Protein AF-A0A8J3R8W2-F1 (afdb_monomer)

Sequence (249 aa):
MARYAKQFSREPYFVTFLAIIERNRGDVASLRKAVEYSRRATVDMPNVAGVVHQLAAFMAEYLERRSTPPTKNEIAEAEQCADKAIISSNGQVAHYHETKARILALRRDFDSARVSLTRAIELEPRDGRDHHRRLTQYHTTRIRIDLLEQQARWDEMQESGRRELAEFKNQQLQLMGLLAAVVALIAAGGSIASQSKPADGVALIQVMAGSVVIVFSAFSLMTARSLWRVLVSFLAGVALIVIPHLIGR

Foldseek 3Di:
DVVCCVVCVPPLCSLVVQLVVLVVVPDLVSLVSSLVSLVVSCVSPVLALVSLLSNLQSLLVNCVPDPDQDDPVSLVSSLVSLVSSCVSVVNLALVSLQSNLSSCLSVVVLVSSVVSLVSSLVNQDPPDPCRVVVVVVSVVSNVVSVVSNVVVVVVVVVVVVVVVVVVVVVVVVVVVVLVVVLVVLVVVLQVVLVVDDVLVSVLSVQLSQLVNQLSVLVVCCVVDPDNVVSVVSNVVSVCSNVVSVVVVD

Structure (mmCIF, N/CA/C/O backbone):
data_AF-A0A8J3R8W2-F1
#
_entry.id   AF-A0A8J3R8W2-F1
#
loop_
_atom_site.group_PDB
_atom_site.id
_atom_site.type_symbol
_atom_site.label_atom_id
_atom_site.label_alt_id
_atom_site.label_comp_id
_atom_site.label_asym_id
_atom_site.label_entity_id
_atom_site.label_seq_id
_atom_site.pdbx_PDB_ins_code
_atom_site.Cartn_x
_atom_site.Cartn_y
_atom_site.Cartn_z
_atom_site.occupancy
_atom_site.B_iso_or_equiv
_atom_site.auth_seq_id
_atom_site.auth_comp_id
_atom_site.auth_asym_id
_atom_site.auth_atom_id
_atom_site.pdbx_PDB_model_num
ATOM 1 N N . MET A 1 1 ? 31.505 14.782 -15.431 1.00 52.31 1 MET A N 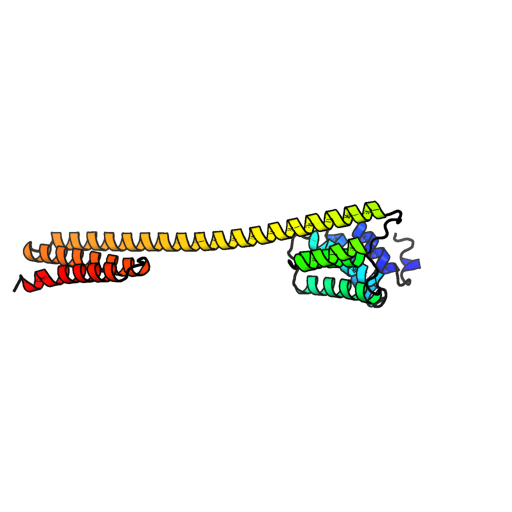1
ATOM 2 C CA . MET A 1 1 ? 30.251 14.843 -16.223 1.00 52.31 1 MET A CA 1
ATOM 3 C C . MET A 1 1 ? 30.066 16.152 -17.000 1.00 52.31 1 MET A C 1
ATOM 5 O O . MET A 1 1 ? 29.609 16.085 -18.132 1.00 52.31 1 MET A O 1
ATOM 9 N N . ALA A 1 2 ? 30.481 17.322 -16.488 1.00 57.34 2 ALA A N 1
ATOM 10 C CA . ALA A 1 2 ? 30.341 18.600 -17.213 1.00 57.34 2 ALA A CA 1
ATOM 11 C C . ALA A 1 2 ? 31.013 18.640 -18.608 1.00 57.34 2 ALA A C 1
ATOM 13 O O . ALA A 1 2 ? 30.569 19.377 -19.484 1.00 57.34 2 ALA A O 1
ATOM 14 N N . ARG A 1 3 ? 32.053 17.820 -18.831 1.00 54.34 3 ARG A N 1
ATOM 15 C CA . ARG A 1 3 ? 32.856 17.811 -20.065 1.00 54.34 3 ARG A CA 1
ATOM 16 C C . ARG A 1 3 ? 32.127 17.252 -21.299 1.00 54.34 3 ARG A C 1
ATOM 18 O O . ARG A 1 3 ? 32.392 17.728 -22.391 1.00 54.34 3 ARG A O 1
ATOM 25 N N . TYR A 1 4 ? 31.191 16.311 -21.128 1.00 63.62 4 TYR A N 1
ATOM 26 C CA . TYR A 1 4 ? 30.463 15.670 -22.242 1.00 63.62 4 TYR A CA 1
ATOM 27 C C . TYR A 1 4 ? 28.967 16.005 -22.273 1.00 63.62 4 TYR A C 1
ATOM 29 O O . TYR A 1 4 ? 28.306 15.785 -23.283 1.00 63.62 4 TYR A O 1
ATOM 37 N N . ALA A 1 5 ? 28.437 16.616 -21.208 1.00 66.50 5 ALA A N 1
ATOM 38 C CA . ALA A 1 5 ? 27.043 17.049 -21.151 1.00 66.50 5 ALA A CA 1
ATOM 39 C C . ALA A 1 5 ? 26.677 18.016 -22.290 1.00 66.50 5 ALA A C 1
ATOM 41 O O . ALA A 1 5 ? 25.582 17.934 -22.825 1.00 66.50 5 ALA A O 1
ATOM 42 N N . LYS A 1 6 ? 27.602 18.895 -22.706 1.00 72.12 6 LYS A N 1
ATOM 43 C CA . LYS A 1 6 ? 27.381 19.813 -23.838 1.00 72.12 6 LYS A CA 1
ATOM 44 C C . LYS A 1 6 ? 27.360 19.114 -25.201 1.00 72.12 6 LYS A C 1
ATOM 46 O O . LYS A 1 6 ? 26.759 19.645 -26.125 1.00 72.12 6 LYS A O 1
ATOM 51 N N . GLN A 1 7 ? 28.028 17.967 -25.326 1.00 74.50 7 GLN A N 1
ATOM 52 C CA . GLN A 1 7 ? 28.155 17.234 -26.586 1.00 74.50 7 GLN A CA 1
ATOM 53 C C . GLN A 1 7 ? 26.943 16.335 -26.840 1.00 74.50 7 GLN A C 1
ATOM 55 O O . GLN A 1 7 ? 26.466 16.264 -27.965 1.00 74.50 7 GLN A O 1
ATOM 60 N N . PHE A 1 8 ? 26.419 15.698 -25.791 1.00 78.62 8 PHE A N 1
ATOM 61 C CA . PHE A 1 8 ? 25.312 14.744 -25.898 1.00 78.62 8 PHE A CA 1
ATOM 62 C C . PHE A 1 8 ? 23.960 15.312 -25.456 1.00 78.62 8 PHE A C 1
ATOM 64 O O . PHE A 1 8 ? 22.971 14.594 -25.487 1.00 78.62 8 PHE A O 1
ATOM 71 N N . SER A 1 9 ? 23.870 16.594 -25.081 1.00 75.31 9 SER A N 1
ATOM 72 C CA . SER A 1 9 ? 22.612 17.216 -24.627 1.00 75.31 9 SER A CA 1
ATOM 73 C C . SER A 1 9 ? 21.482 17.188 -25.655 1.00 75.31 9 SER A C 1
ATOM 75 O O . SER A 1 9 ? 20.327 17.372 -25.280 1.00 75.31 9 SER A O 1
ATOM 77 N N . ARG A 1 10 ? 21.812 16.995 -26.936 1.00 79.00 10 ARG A N 1
ATOM 78 C CA . ARG A 1 10 ? 20.851 16.904 -28.041 1.00 79.00 10 ARG A CA 1
ATOM 79 C C . ARG A 1 10 ? 20.367 15.477 -28.310 1.00 79.00 10 ARG A C 1
ATOM 81 O O . ARG A 1 10 ? 19.439 15.311 -29.091 1.00 79.00 10 ARG A O 1
ATOM 88 N N . GLU A 1 11 ? 20.976 14.469 -27.687 1.00 85.81 11 GLU A N 1
ATOM 89 C CA . GLU A 1 11 ? 20.590 13.073 -27.888 1.00 85.81 11 GLU A CA 1
ATOM 90 C C . GLU A 1 11 ? 19.319 12.733 -27.089 1.00 85.81 11 GLU A C 1
ATOM 92 O O . GLU A 1 11 ? 19.278 13.011 -25.887 1.00 85.81 11 GLU A O 1
ATOM 97 N N . PRO A 1 12 ? 18.310 12.065 -27.685 1.00 80.94 12 PRO A N 1
ATOM 98 C CA . PRO A 1 12 ? 17.041 11.758 -27.010 1.00 80.94 12 PRO A CA 1
ATOM 99 C C . PRO A 1 12 ? 17.198 10.972 -25.698 1.00 80.94 12 PRO A C 1
ATOM 101 O O . PRO A 1 12 ? 16.505 11.220 -24.715 1.00 80.94 12 PRO A O 1
ATOM 104 N N . TYR A 1 13 ? 18.169 10.055 -25.641 1.00 87.81 13 TYR A N 1
ATOM 105 C CA . TYR A 1 13 ? 18.431 9.237 -24.451 1.00 87.81 13 TYR A CA 1
ATOM 106 C C . TYR A 1 13 ? 19.247 9.952 -23.370 1.00 87.81 13 TYR A C 1
ATOM 108 O O . TYR A 1 13 ? 19.406 9.417 -22.272 1.00 87.81 13 TYR A O 1
ATOM 116 N N . PHE A 1 14 ? 19.774 11.149 -23.637 1.00 90.31 14 PHE A N 1
ATOM 117 C CA . PHE A 1 14 ? 20.626 11.860 -22.686 1.00 90.31 14 PHE A CA 1
ATOM 118 C C . PHE A 1 14 ? 19.926 12.083 -21.341 1.00 90.31 14 PHE A C 1
ATOM 120 O O . PHE A 1 14 ? 20.508 11.843 -20.282 1.00 90.31 14 PHE A O 1
ATOM 127 N N . VAL A 1 15 ? 18.650 12.471 -21.377 1.00 89.88 15 VAL A N 1
ATOM 128 C CA . VAL A 1 15 ? 17.848 12.710 -20.170 1.00 89.88 15 VAL A CA 1
ATOM 129 C C . VAL A 1 15 ? 17.599 11.407 -19.399 1.00 89.88 15 VAL A C 1
ATOM 131 O O . VAL A 1 15 ? 17.684 11.388 -18.170 1.00 89.88 15 VAL A O 1
ATOM 134 N N . THR A 1 16 ? 17.391 10.296 -20.107 1.00 92.06 16 THR A N 1
ATOM 135 C CA . THR A 1 16 ? 17.275 8.949 -19.529 1.00 92.06 16 THR A CA 1
ATOM 136 C C . THR A 1 16 ? 18.541 8.559 -18.757 1.00 92.06 16 THR A C 1
ATOM 138 O O . THR A 1 16 ? 18.448 8.050 -17.639 1.00 92.06 16 THR A O 1
ATOM 141 N N . PHE A 1 17 ? 19.729 8.869 -19.290 1.00 92.25 17 PHE A N 1
ATOM 142 C CA .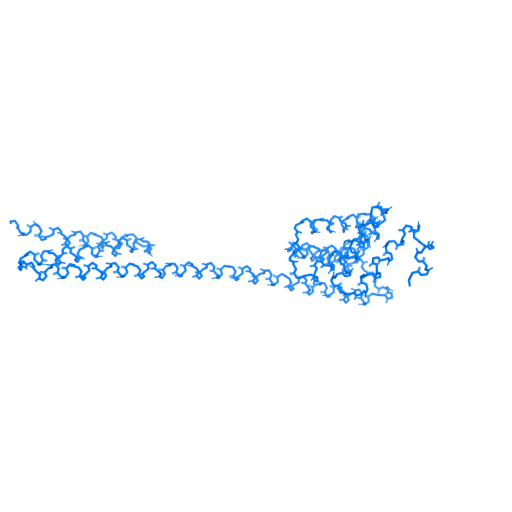 PHE A 1 17 ? 21.001 8.637 -18.595 1.00 92.25 17 PHE A CA 1
ATOM 143 C C . PHE A 1 17 ? 21.185 9.532 -17.366 1.00 92.25 17 PHE A C 1
ATOM 145 O O . PHE A 1 17 ? 21.657 9.049 -16.336 1.00 92.25 17 PHE A O 1
ATOM 152 N N . LEU A 1 18 ? 20.789 10.809 -17.434 1.00 92.62 18 LEU A N 1
ATOM 153 C CA . LEU A 1 18 ? 20.805 11.695 -16.262 1.00 92.62 18 LEU A CA 1
ATOM 154 C C . LEU A 1 18 ? 19.950 11.131 -15.127 1.00 92.62 18 LEU A C 1
ATOM 156 O O . LEU A 1 18 ? 20.382 11.122 -13.976 1.00 92.62 18 LEU A O 1
ATOM 160 N N . ALA A 1 19 ? 18.775 10.596 -15.456 1.00 94.88 19 ALA A N 1
ATOM 161 C CA . ALA A 1 19 ? 17.911 9.964 -14.473 1.00 94.88 19 ALA A CA 1
ATOM 162 C C . ALA A 1 19 ? 18.583 8.756 -13.795 1.00 94.88 19 ALA A C 1
ATOM 164 O O . ALA A 1 19 ? 18.510 8.620 -12.575 1.00 94.88 19 ALA A O 1
ATOM 165 N N . ILE A 1 20 ? 19.281 7.905 -14.556 1.00 95.19 20 ILE A N 1
ATOM 166 C CA . ILE A 1 20 ? 20.021 6.753 -14.010 1.00 95.19 20 ILE A CA 1
ATOM 167 C C . ILE A 1 20 ? 21.154 7.215 -13.083 1.00 95.19 20 ILE A C 1
ATOM 169 O O . ILE A 1 20 ? 21.352 6.634 -12.017 1.00 95.19 20 ILE A O 1
ATOM 173 N N . ILE A 1 21 ? 21.886 8.267 -13.463 1.00 93.94 21 ILE A N 1
ATOM 174 C CA . ILE A 1 21 ? 22.965 8.829 -12.639 1.00 93.94 21 ILE A CA 1
ATOM 175 C C . ILE A 1 21 ? 22.417 9.314 -11.296 1.00 93.94 21 ILE A C 1
ATOM 177 O O . ILE A 1 21 ? 22.982 8.975 -10.259 1.00 93.94 21 ILE A O 1
ATOM 181 N N . GLU A 1 22 ? 21.324 10.080 -11.303 1.00 95.56 22 GLU A N 1
ATOM 182 C CA . GLU A 1 22 ? 20.708 10.560 -10.063 1.00 95.56 22 GLU A CA 1
ATOM 183 C C . GLU A 1 22 ? 20.158 9.402 -9.224 1.00 95.56 22 GLU A C 1
ATOM 185 O O . GLU A 1 22 ? 20.406 9.353 -8.021 1.00 95.56 22 GLU A O 1
ATOM 190 N N . ARG A 1 23 ? 19.514 8.404 -9.842 1.00 96.12 23 ARG A N 1
ATOM 191 C CA . ARG A 1 23 ? 19.065 7.199 -9.131 1.00 96.12 23 ARG A CA 1
ATOM 192 C C . ARG A 1 23 ? 20.213 6.490 -8.412 1.00 96.12 23 ARG A C 1
ATOM 194 O O . ARG A 1 23 ? 20.056 6.097 -7.258 1.00 96.12 23 ARG A O 1
ATOM 201 N N . ASN A 1 24 ? 21.363 6.342 -9.068 1.00 95.12 24 ASN A N 1
ATOM 202 C CA . ASN A 1 24 ? 22.513 5.624 -8.514 1.00 95.12 24 ASN A CA 1
ATOM 203 C C . ASN A 1 24 ? 23.159 6.328 -7.309 1.00 95.12 24 ASN A C 1
ATOM 205 O O . ASN A 1 24 ? 23.933 5.694 -6.596 1.00 95.12 24 ASN A O 1
ATOM 209 N N . ARG A 1 25 ? 22.838 7.603 -7.044 1.00 94.12 25 ARG A N 1
ATOM 210 C CA . ARG A 1 25 ? 23.255 8.282 -5.803 1.00 94.12 25 ARG A CA 1
ATOM 211 C C . ARG A 1 25 ? 22.525 7.744 -4.570 1.00 94.12 25 ARG A C 1
ATOM 213 O O . ARG A 1 25 ? 23.064 7.805 -3.472 1.00 94.12 25 ARG A O 1
ATOM 220 N N . GLY A 1 26 ? 21.324 7.193 -4.752 1.00 86.62 26 GLY A N 1
ATOM 221 C CA . GLY A 1 26 ? 20.606 6.401 -3.750 1.00 86.62 26 GLY A CA 1
ATOM 222 C C . GLY A 1 26 ? 19.811 7.177 -2.695 1.00 86.62 26 GLY A C 1
ATOM 223 O O . GLY A 1 26 ? 18.918 6.585 -2.083 1.00 86.62 26 GLY A O 1
ATOM 224 N N . ASP A 1 27 ? 20.069 8.472 -2.495 1.00 94.12 27 ASP A N 1
ATOM 225 C CA . ASP A 1 27 ? 19.299 9.308 -1.570 1.00 94.12 27 ASP A CA 1
ATOM 226 C C . ASP A 1 27 ? 17.929 9.727 -2.146 1.00 94.12 27 ASP A C 1
ATOM 228 O O . ASP A 1 27 ? 17.715 9.777 -3.360 1.00 94.12 27 ASP A O 1
ATOM 232 N N . VAL A 1 28 ? 16.976 10.045 -1.264 1.00 94.62 28 VAL A N 1
ATOM 233 C CA . VAL A 1 28 ? 15.584 10.355 -1.645 1.00 94.62 28 VAL A CA 1
ATOM 234 C C . VAL A 1 28 ? 15.480 11.617 -2.513 1.00 94.62 28 VAL A C 1
ATOM 236 O O . VAL A 1 28 ? 14.622 11.681 -3.397 1.00 94.62 28 VAL A O 1
ATOM 239 N N . ALA A 1 29 ? 16.346 12.615 -2.305 1.00 95.25 29 ALA A N 1
ATOM 240 C CA . ALA A 1 29 ? 16.328 13.841 -3.101 1.00 95.25 29 ALA A CA 1
ATOM 241 C C . ALA A 1 29 ? 16.830 13.582 -4.529 1.00 95.25 29 ALA A C 1
ATOM 243 O O . ALA A 1 29 ? 16.243 14.085 -5.490 1.00 95.25 29 ALA A O 1
ATOM 244 N N . SER A 1 30 ? 17.859 12.750 -4.686 1.00 96.31 30 SER A N 1
ATOM 245 C CA . SER A 1 30 ? 18.338 12.313 -5.999 1.00 96.31 30 SER A CA 1
ATOM 246 C C . SER A 1 30 ? 17.334 11.393 -6.701 1.00 96.31 30 SER A C 1
ATOM 248 O O . SER A 1 30 ? 17.118 11.536 -7.902 1.00 96.31 30 SER A O 1
ATOM 250 N N . LEU A 1 31 ? 16.617 10.526 -5.975 1.00 96.38 31 LEU A N 1
ATOM 251 C CA . LEU A 1 31 ? 15.515 9.741 -6.551 1.00 96.38 31 LEU A CA 1
ATOM 252 C C . LEU A 1 31 ? 14.377 10.624 -7.075 1.00 96.38 31 LEU A C 1
ATOM 254 O O . LEU A 1 31 ? 13.851 10.360 -8.155 1.00 96.38 31 LEU A O 1
ATOM 258 N N . ARG A 1 32 ? 14.034 11.713 -6.374 1.00 97.00 32 ARG A N 1
ATOM 259 C CA . ARG A 1 32 ? 13.064 12.697 -6.881 1.00 97.00 32 ARG A CA 1
ATOM 260 C C . ARG A 1 32 ? 13.524 13.299 -8.210 1.00 97.00 32 ARG A C 1
ATOM 262 O O . ARG A 1 32 ? 12.753 13.323 -9.165 1.00 97.00 32 ARG A O 1
ATOM 269 N N . LYS A 1 33 ? 14.791 13.714 -8.304 1.00 97.31 33 LYS A N 1
ATOM 270 C CA . LYS A 1 33 ? 15.369 14.216 -9.563 1.00 97.31 33 LYS A CA 1
ATOM 271 C C . LYS A 1 33 ? 15.374 13.152 -10.659 1.00 97.31 33 LYS A C 1
ATOM 273 O O . LYS A 1 33 ? 15.113 13.463 -11.817 1.00 97.31 33 LYS A O 1
ATOM 278 N N . ALA A 1 34 ? 15.634 11.892 -10.312 1.00 97.62 34 ALA A N 1
ATOM 279 C CA . ALA A 1 34 ? 15.572 10.780 -11.256 1.00 97.62 34 ALA A CA 1
ATOM 280 C C . ALA A 1 34 ? 14.159 10.600 -11.838 1.00 97.62 34 ALA A C 1
ATOM 282 O O . ALA A 1 34 ? 14.019 10.368 -13.042 1.00 97.62 34 ALA A O 1
ATOM 283 N N . VAL A 1 35 ? 13.117 10.759 -11.014 1.00 97.69 35 VAL A N 1
ATOM 284 C CA . VAL A 1 35 ? 11.717 10.780 -11.467 1.00 97.69 35 VAL A CA 1
ATOM 285 C C . VAL A 1 35 ? 11.462 11.975 -12.385 1.00 97.69 35 VAL A C 1
ATOM 287 O O . VAL A 1 35 ? 10.911 11.794 -13.465 1.00 97.69 35 VAL A O 1
ATOM 290 N N . GLU A 1 36 ? 11.913 13.177 -12.021 1.00 97.06 36 GLU A N 1
ATOM 291 C CA . GLU A 1 36 ? 11.746 14.383 -12.849 1.00 97.06 36 GLU A CA 1
ATOM 292 C C . GLU A 1 36 ? 12.414 14.248 -14.226 1.00 97.06 36 GLU A C 1
ATOM 294 O O . GLU A 1 36 ? 11.798 14.549 -15.252 1.00 97.06 36 GLU A O 1
ATOM 299 N N . TYR A 1 37 ? 13.653 13.748 -14.275 1.00 96.69 37 TYR A N 1
ATOM 300 C CA . TYR A 1 37 ? 14.339 13.475 -15.536 1.00 96.69 37 TYR A CA 1
ATOM 301 C C . TYR A 1 37 ? 13.637 12.379 -16.339 1.00 96.69 37 TYR A C 1
ATOM 303 O O . TYR A 1 37 ? 13.419 12.556 -17.535 1.00 96.69 37 TYR A O 1
ATOM 311 N N . SER A 1 38 ? 13.212 11.285 -15.702 1.00 97.12 38 SER A N 1
ATOM 312 C CA . SER A 1 38 ? 12.487 10.219 -16.408 1.00 97.12 38 SER A CA 1
ATOM 313 C C . SER A 1 38 ? 11.151 10.716 -16.958 1.00 97.12 38 SER A C 1
ATOM 315 O O . SER A 1 38 ? 10.804 10.391 -18.088 1.00 97.12 38 SER A O 1
ATOM 317 N N . ARG A 1 39 ? 10.440 11.587 -16.230 1.00 97.12 39 ARG A N 1
ATOM 318 C CA . ARG A 1 39 ? 9.193 12.203 -16.699 1.00 97.12 39 ARG A CA 1
ATOM 319 C C . ARG A 1 39 ? 9.432 13.034 -17.953 1.00 97.12 39 ARG A C 1
ATOM 321 O O . ARG A 1 39 ? 8.713 12.876 -18.934 1.00 97.12 39 ARG A O 1
ATOM 328 N N . ARG A 1 40 ? 10.488 13.848 -17.972 1.00 95.50 40 ARG A N 1
ATOM 329 C CA . ARG A 1 40 ? 10.887 14.590 -19.178 1.00 95.50 40 ARG A CA 1
ATOM 330 C C . ARG A 1 40 ? 11.217 13.655 -20.343 1.00 95.50 40 ARG A C 1
ATOM 332 O O . ARG A 1 40 ? 10.712 13.866 -21.437 1.00 95.50 40 ARG A O 1
ATOM 339 N N . ALA 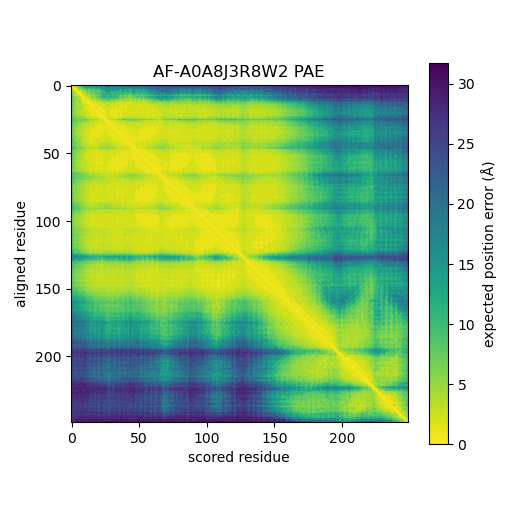A 1 41 ? 11.965 12.582 -20.093 1.00 94.94 41 ALA A N 1
ATOM 340 C CA . ALA A 1 41 ? 12.287 11.600 -21.127 1.00 94.94 41 ALA A CA 1
ATOM 341 C C . ALA A 1 41 ? 11.030 10.939 -21.729 1.00 94.94 41 ALA A C 1
ATOM 343 O O . ALA A 1 41 ? 10.995 10.674 -22.927 1.00 94.94 41 ALA A O 1
ATOM 344 N N . THR A 1 42 ? 9.967 10.723 -20.943 1.00 95.69 42 THR A N 1
ATOM 345 C CA . THR A 1 42 ? 8.694 10.200 -21.479 1.00 95.69 42 THR A CA 1
ATOM 346 C C . THR A 1 42 ? 7.922 11.194 -22.344 1.00 95.69 42 THR A C 1
ATOM 348 O O . THR A 1 42 ? 7.133 10.758 -23.179 1.00 95.69 42 THR A O 1
ATOM 351 N N . VAL A 1 43 ? 8.146 12.502 -22.181 1.00 93.38 43 VAL A N 1
ATOM 352 C CA . VAL A 1 43 ? 7.576 13.525 -23.075 1.00 93.38 43 VAL A CA 1
ATOM 353 C C . VAL A 1 43 ? 8.270 13.474 -24.434 1.00 93.38 43 VAL A C 1
ATOM 355 O O . VAL A 1 43 ? 7.597 13.501 -25.461 1.00 93.38 43 VAL A O 1
ATOM 358 N N . ASP A 1 44 ? 9.596 13.328 -24.435 1.00 91.69 44 ASP A N 1
ATOM 359 C CA . ASP A 1 44 ? 10.397 13.271 -25.662 1.00 91.69 44 ASP A CA 1
ATOM 360 C C . ASP A 1 44 ? 10.256 11.915 -26.383 1.00 91.69 44 ASP A C 1
ATOM 362 O O . ASP A 1 44 ? 10.324 11.837 -27.610 1.00 91.69 44 ASP A O 1
ATOM 366 N N . MET A 1 45 ? 10.046 10.828 -25.630 1.00 93.44 45 MET A N 1
ATOM 367 C CA . MET A 1 45 ? 10.005 9.454 -26.144 1.00 93.44 45 MET A CA 1
ATOM 368 C C . MET A 1 45 ? 8.794 8.656 -25.615 1.00 93.44 45 MET A C 1
ATOM 370 O O . MET A 1 45 ? 8.962 7.598 -24.997 1.00 93.44 45 MET A O 1
ATOM 374 N N . PRO A 1 46 ? 7.548 9.094 -25.880 1.00 92.88 46 PRO A N 1
ATOM 375 C CA . PRO A 1 46 ? 6.351 8.528 -25.250 1.00 92.88 46 PRO A CA 1
ATOM 376 C C . PRO A 1 46 ? 6.036 7.090 -25.671 1.00 92.88 46 PRO A C 1
ATOM 378 O O . PRO A 1 46 ? 5.282 6.409 -24.975 1.00 92.88 46 PRO A O 1
ATOM 381 N N . ASN A 1 47 ? 6.576 6.633 -26.802 1.00 92.56 47 ASN A N 1
ATOM 382 C CA . ASN A 1 47 ? 6.275 5.325 -27.391 1.00 92.56 47 ASN A CA 1
ATOM 383 C C . ASN A 1 47 ? 7.375 4.284 -27.141 1.00 92.56 47 ASN A C 1
ATOM 385 O O . ASN A 1 47 ? 7.240 3.134 -27.552 1.00 92.56 47 ASN A O 1
ATOM 389 N N . VAL A 1 48 ? 8.459 4.657 -26.454 1.00 95.62 48 VAL A N 1
ATOM 390 C CA . VAL A 1 48 ? 9.541 3.726 -26.127 1.00 95.62 48 VAL A CA 1
ATOM 391 C C . VAL A 1 48 ? 9.230 3.057 -24.794 1.00 95.62 48 VAL A C 1
ATOM 393 O O . VAL A 1 48 ? 9.365 3.672 -23.736 1.00 95.62 48 VAL A O 1
ATOM 396 N N . ALA A 1 49 ? 8.834 1.781 -24.842 1.00 96.38 49 ALA A N 1
ATOM 397 C CA . ALA A 1 49 ? 8.397 1.019 -23.667 1.00 96.38 49 ALA A CA 1
ATOM 398 C C . ALA A 1 49 ? 9.403 1.084 -22.503 1.00 96.38 49 ALA A C 1
ATOM 400 O O . ALA A 1 49 ? 9.004 1.302 -21.364 1.00 96.38 49 ALA A O 1
ATOM 401 N N . GLY A 1 50 ? 10.706 0.989 -22.795 1.00 96.25 50 GLY A N 1
ATOM 402 C CA . GLY A 1 50 ? 11.762 1.082 -21.783 1.00 96.25 50 GLY A CA 1
ATOM 403 C C . GLY A 1 50 ? 11.857 2.445 -21.094 1.00 96.25 50 GLY A C 1
ATOM 404 O O . GLY A 1 50 ? 12.095 2.496 -19.892 1.00 96.25 50 GLY A O 1
ATOM 405 N N . VAL A 1 51 ? 11.622 3.545 -21.817 1.00 96.94 51 VAL A N 1
ATOM 406 C CA . VAL A 1 51 ? 11.664 4.902 -21.241 1.00 96.94 51 VAL A CA 1
ATOM 407 C C . VAL A 1 51 ? 10.444 5.141 -20.351 1.00 96.94 51 VAL A C 1
ATOM 409 O O . VAL A 1 51 ? 10.573 5.662 -19.245 1.00 96.94 51 VAL A O 1
ATOM 412 N N . VAL A 1 52 ? 9.266 4.696 -20.794 1.00 97.62 52 VAL A N 1
ATOM 413 C CA . VAL A 1 52 ? 8.031 4.781 -19.999 1.00 97.62 52 VAL A CA 1
ATOM 414 C C . VAL A 1 52 ? 8.108 3.888 -18.756 1.00 97.62 52 VAL A C 1
ATOM 416 O O . VAL A 1 52 ? 7.754 4.321 -17.659 1.00 97.62 52 VAL A O 1
ATOM 419 N N . HIS A 1 53 ? 8.632 2.668 -18.895 1.00 98.31 53 HIS A N 1
ATOM 420 C CA . HIS A 1 53 ? 8.874 1.774 -17.762 1.00 98.31 53 HIS A CA 1
ATOM 421 C C . HIS A 1 53 ? 9.851 2.378 -16.755 1.00 98.31 53 HIS A C 1
ATOM 423 O O . HIS A 1 53 ? 9.605 2.290 -15.554 1.00 98.31 53 HIS A O 1
ATOM 429 N N . GLN A 1 54 ? 10.927 3.021 -17.221 1.00 98.06 54 GLN A N 1
ATOM 430 C CA . GLN A 1 54 ? 11.903 3.647 -16.333 1.00 98.06 54 GLN A CA 1
ATOM 431 C C . GLN A 1 54 ? 11.243 4.662 -15.395 1.00 98.06 54 GLN A C 1
ATOM 433 O O . GLN A 1 54 ? 11.545 4.668 -14.200 1.00 98.06 54 GLN A O 1
ATOM 438 N N . LEU A 1 55 ? 10.319 5.482 -15.909 1.00 98.44 55 LEU A N 1
ATOM 439 C CA . LEU A 1 55 ? 9.549 6.399 -15.073 1.00 98.44 55 LEU A CA 1
ATOM 440 C C . LEU A 1 55 ? 8.759 5.639 -14.000 1.00 98.44 55 LEU A C 1
ATOM 442 O O . LEU A 1 55 ? 8.910 5.946 -12.819 1.00 98.44 55 LEU A O 1
ATOM 446 N N . ALA A 1 56 ? 7.996 4.610 -14.381 1.00 98.56 56 ALA A N 1
ATOM 447 C CA . ALA A 1 56 ? 7.230 3.795 -13.435 1.00 98.56 56 ALA A CA 1
ATOM 448 C C . ALA A 1 56 ? 8.121 3.162 -12.350 1.00 98.56 56 ALA A C 1
ATOM 450 O O . ALA A 1 56 ? 7.808 3.216 -11.160 1.00 98.56 56 ALA A O 1
ATOM 451 N N . ALA A 1 57 ? 9.268 2.605 -12.747 1.00 98.31 57 ALA A N 1
ATOM 452 C CA . ALA A 1 57 ? 10.209 1.955 -11.843 1.00 98.31 57 ALA A CA 1
ATOM 453 C C . ALA A 1 57 ? 10.842 2.942 -10.853 1.00 98.31 57 ALA A C 1
ATOM 455 O O . ALA A 1 57 ? 10.994 2.623 -9.670 1.00 98.31 57 ALA A O 1
ATOM 456 N N . PHE A 1 58 ? 11.199 4.143 -11.317 1.00 98.31 58 PHE A N 1
ATOM 457 C CA . PHE A 1 58 ? 11.808 5.167 -10.467 1.00 98.31 58 PHE A CA 1
ATOM 458 C C . PHE A 1 58 ? 10.771 5.810 -9.551 1.00 98.31 58 PHE A C 1
ATOM 460 O O . PHE A 1 58 ? 11.085 6.095 -8.397 1.00 98.31 58 PHE A O 1
ATOM 467 N N . MET A 1 59 ? 9.530 5.974 -10.018 1.00 98.44 59 MET A N 1
ATOM 468 C CA . MET A 1 59 ? 8.416 6.384 -9.169 1.00 98.44 59 MET A CA 1
ATOM 469 C C . MET A 1 59 ? 8.170 5.362 -8.063 1.00 98.44 59 MET A C 1
ATOM 471 O O . MET A 1 59 ? 8.147 5.751 -6.902 1.00 98.44 59 MET A O 1
ATOM 475 N N . ALA A 1 60 ? 8.076 4.069 -8.385 1.00 98.00 60 ALA A N 1
ATOM 476 C CA . ALA A 1 60 ? 7.918 3.023 -7.375 1.00 98.00 60 ALA A CA 1
ATOM 477 C C . ALA A 1 60 ? 9.045 3.074 -6.327 1.00 98.00 60 ALA A C 1
ATOM 479 O O . ALA A 1 60 ? 8.772 3.101 -5.132 1.00 98.00 60 ALA A O 1
ATOM 480 N N . GLU A 1 61 ? 10.309 3.173 -6.755 1.00 97.31 61 GLU A N 1
ATOM 481 C CA . GLU A 1 61 ? 11.454 3.271 -5.836 1.00 97.31 61 GLU A CA 1
ATOM 482 C C . GLU A 1 61 ? 11.424 4.547 -4.973 1.00 97.31 61 GLU A C 1
ATOM 484 O O . GLU A 1 61 ? 11.698 4.489 -3.774 1.00 97.31 61 GLU A O 1
ATOM 489 N N . TYR A 1 62 ? 11.064 5.694 -5.551 1.00 97.75 62 TYR A N 1
ATOM 490 C CA . TYR A 1 62 ? 10.930 6.954 -4.817 1.00 97.75 62 TYR A CA 1
ATOM 491 C C . TYR A 1 62 ? 9.794 6.904 -3.784 1.00 97.75 62 TYR A C 1
ATOM 493 O O . TYR A 1 62 ? 9.982 7.320 -2.638 1.00 97.75 62 TYR A O 1
ATOM 501 N N . LEU A 1 63 ? 8.627 6.382 -4.172 1.00 97.38 63 LEU A N 1
ATOM 502 C CA . LEU A 1 63 ? 7.451 6.268 -3.309 1.00 97.38 63 LEU A CA 1
ATOM 503 C C . LEU A 1 63 ? 7.672 5.279 -2.159 1.00 97.38 63 LEU A C 1
ATOM 505 O O . LEU A 1 63 ? 7.199 5.527 -1.057 1.00 97.38 63 LEU A O 1
ATOM 509 N N . GLU A 1 64 ? 8.428 4.204 -2.386 1.00 95.38 64 GLU A N 1
ATOM 510 C CA . GLU A 1 64 ? 8.785 3.229 -1.347 1.00 95.38 64 GLU A CA 1
ATOM 511 C C . GLU A 1 64 ? 9.777 3.777 -0.309 1.00 95.38 64 GLU A C 1
ATOM 513 O O . GLU A 1 64 ? 9.781 3.315 0.830 1.00 95.38 64 GLU A O 1
ATOM 518 N N . ARG A 1 65 ? 10.666 4.704 -0.695 1.00 94.88 65 ARG A N 1
ATOM 519 C CA . ARG A 1 65 ? 11.758 5.180 0.179 1.00 94.88 65 ARG A CA 1
ATOM 520 C C . ARG A 1 65 ? 11.475 6.486 0.900 1.00 94.88 65 ARG A C 1
ATOM 522 O O . ARG A 1 65 ? 12.173 6.816 1.857 1.00 94.88 65 ARG A O 1
ATOM 529 N N . ARG A 1 66 ? 10.518 7.274 0.421 1.00 94.75 66 ARG A N 1
ATOM 530 C CA . ARG A 1 66 ? 10.161 8.534 1.072 1.00 94.75 66 ARG A CA 1
ATOM 531 C C . ARG A 1 66 ? 9.358 8.270 2.347 1.00 94.75 66 ARG A C 1
ATOM 533 O O . ARG A 1 66 ? 8.643 7.284 2.453 1.00 94.75 66 ARG A O 1
ATOM 540 N N . SER A 1 67 ? 9.420 9.198 3.295 1.00 92.38 67 SER A N 1
ATOM 541 C CA . SER A 1 67 ? 8.692 9.080 4.567 1.00 92.38 67 SER A CA 1
ATOM 542 C C . SER A 1 67 ? 7.195 9.382 4.452 1.00 92.38 67 SER A C 1
ATOM 544 O O . SER A 1 67 ? 6.430 9.047 5.350 1.00 92.38 67 SER A O 1
ATOM 546 N N . THR A 1 68 ? 6.768 10.057 3.383 1.00 94.06 68 THR A N 1
ATOM 547 C CA . THR A 1 68 ? 5.373 10.460 3.192 1.00 94.06 68 THR A CA 1
ATOM 548 C C . THR A 1 68 ? 4.588 9.404 2.410 1.00 94.06 68 THR A C 1
ATOM 550 O O . THR A 1 68 ? 5.058 8.953 1.361 1.00 94.06 68 THR A O 1
ATOM 553 N N . PRO A 1 69 ? 3.362 9.050 2.837 1.00 92.06 69 PRO A N 1
ATOM 554 C CA . PRO A 1 69 ? 2.525 8.124 2.084 1.00 92.06 69 PRO A CA 1
ATOM 555 C C . PRO A 1 69 ? 2.306 8.572 0.625 1.00 92.06 69 PRO A C 1
ATOM 557 O O . PRO A 1 69 ? 2.242 9.778 0.350 1.00 92.06 69 PRO A O 1
ATOM 560 N N . PRO A 1 70 ? 2.224 7.637 -0.337 1.00 94.88 70 PRO A N 1
ATOM 561 C CA . PRO A 1 70 ? 1.907 7.940 -1.730 1.00 94.88 70 PRO A CA 1
ATOM 562 C C . PRO A 1 70 ? 0.497 8.530 -1.871 1.00 94.88 70 PRO A C 1
ATOM 564 O O . PRO A 1 70 ? -0.457 8.041 -1.268 1.00 94.88 70 PRO A O 1
ATOM 567 N N . THR A 1 71 ? 0.347 9.588 -2.673 1.00 97.00 71 THR A N 1
ATOM 568 C CA . THR A 1 71 ? -0.986 10.109 -3.015 1.00 97.00 71 THR A CA 1
ATOM 569 C C . THR A 1 71 ? -1.634 9.244 -4.097 1.00 97.00 71 THR A C 1
ATOM 571 O O . THR A 1 71 ? -0.940 8.628 -4.907 1.00 97.00 71 THR A O 1
ATOM 574 N N . LYS A 1 72 ? -2.973 9.232 -4.170 1.00 96.19 72 LYS A N 1
ATOM 575 C CA . LYS A 1 72 ? -3.705 8.475 -5.206 1.00 96.19 72 LYS A CA 1
ATOM 576 C C . LYS A 1 72 ? -3.262 8.841 -6.628 1.00 96.19 72 LYS A C 1
ATOM 578 O O . LYS A 1 72 ? -3.135 7.956 -7.465 1.00 96.19 72 LYS A O 1
ATOM 583 N N . ASN A 1 73 ? -2.977 10.120 -6.877 1.00 97.44 73 ASN A N 1
ATOM 584 C CA . ASN A 1 73 ? -2.541 10.603 -8.189 1.00 97.44 73 ASN A CA 1
ATOM 585 C C . ASN A 1 73 ? -1.144 10.089 -8.561 1.00 97.44 73 ASN A C 1
ATOM 587 O O . ASN A 1 73 ? -0.930 9.698 -9.701 1.00 97.44 73 ASN A O 1
ATOM 591 N N . GLU A 1 74 ? -0.207 10.047 -7.608 1.00 97.50 74 GLU A N 1
ATOM 592 C CA . GLU A 1 74 ? 1.144 9.523 -7.857 1.00 97.50 74 GLU A CA 1
ATOM 593 C C . GLU A 1 74 ? 1.131 8.019 -8.142 1.00 97.50 74 GLU A C 1
ATOM 595 O O . GLU A 1 74 ? 1.863 7.552 -9.014 1.00 97.50 74 GLU A O 1
ATOM 600 N N . ILE A 1 75 ? 0.285 7.264 -7.432 1.00 97.94 75 ILE A N 1
ATOM 601 C CA . ILE A 1 75 ? 0.096 5.832 -7.695 1.00 97.94 75 ILE A CA 1
ATOM 602 C C . ILE A 1 75 ? -0.508 5.633 -9.087 1.00 97.94 75 ILE A C 1
ATOM 604 O O . ILE A 1 75 ? 0.005 4.823 -9.852 1.00 97.94 75 ILE A O 1
ATOM 608 N N . ALA A 1 76 ? -1.553 6.393 -9.430 1.00 98.19 76 ALA A N 1
ATOM 609 C CA . ALA A 1 76 ? -2.217 6.295 -10.727 1.00 98.19 76 ALA A CA 1
ATOM 610 C C . ALA A 1 76 ? -1.277 6.639 -11.897 1.00 98.19 76 ALA A C 1
ATOM 612 O O . ALA A 1 76 ? -1.275 5.936 -12.903 1.00 98.19 76 ALA A O 1
ATOM 613 N N . GLU A 1 77 ? -0.440 7.675 -11.761 1.00 97.81 77 GLU A N 1
ATOM 614 C CA . GLU A 1 77 ? 0.576 8.024 -12.765 1.00 97.81 77 GLU A CA 1
ATOM 615 C C . GLU A 1 77 ? 1.597 6.885 -12.943 1.00 97.81 77 GLU A C 1
ATOM 617 O O . GLU A 1 77 ? 1.887 6.484 -14.074 1.00 97.81 77 GLU A O 1
ATOM 622 N N . ALA A 1 78 ? 2.115 6.324 -11.843 1.00 98.25 78 ALA A N 1
ATOM 623 C CA . ALA A 1 78 ? 3.066 5.214 -11.906 1.00 98.25 78 ALA A CA 1
ATOM 624 C C . ALA A 1 78 ? 2.443 3.966 -12.555 1.00 98.25 78 ALA A C 1
ATOM 626 O O . ALA A 1 78 ? 3.073 3.328 -13.403 1.00 98.25 78 ALA A O 1
ATOM 627 N N . GLU A 1 79 ? 1.204 3.637 -12.183 1.00 98.31 79 GLU A N 1
ATOM 628 C CA . GLU A 1 79 ? 0.448 2.503 -12.720 1.00 98.31 79 GLU A CA 1
ATOM 629 C C . GLU A 1 79 ? 0.202 2.664 -14.220 1.00 98.31 79 GLU A C 1
ATOM 631 O O . GLU A 1 79 ? 0.518 1.758 -14.990 1.00 98.31 79 GLU A O 1
ATOM 636 N N . GLN A 1 80 ? -0.239 3.847 -14.658 1.00 98.12 80 GLN A N 1
ATOM 637 C CA . GLN A 1 80 ? -0.436 4.152 -16.074 1.00 98.12 80 GLN A CA 1
ATOM 638 C C . GLN A 1 80 ? 0.857 3.970 -16.881 1.00 98.12 80 GLN A C 1
ATOM 640 O O . GLN A 1 80 ? 0.830 3.441 -17.996 1.00 98.12 80 GLN A O 1
ATOM 645 N N . CYS A 1 81 ? 1.999 4.386 -16.331 1.00 98.12 81 CYS A N 1
ATOM 646 C CA . CYS A 1 81 ? 3.292 4.201 -16.983 1.00 98.12 81 CYS A CA 1
ATOM 647 C C . CYS A 1 81 ? 3.679 2.716 -17.066 1.00 98.12 81 CYS A C 1
ATOM 649 O O . CYS A 1 81 ? 4.116 2.254 -18.123 1.00 98.12 81 CYS A O 1
ATOM 651 N N . ALA A 1 82 ? 3.489 1.950 -15.988 1.00 98.31 82 ALA A N 1
ATOM 652 C CA . ALA A 1 82 ? 3.755 0.513 -15.986 1.00 98.31 82 ALA A CA 1
ATOM 653 C C . ALA A 1 82 ? 2.873 -0.223 -17.007 1.00 98.31 82 ALA A C 1
ATOM 655 O O . ALA A 1 82 ? 3.384 -0.997 -17.816 1.00 98.31 82 ALA A O 1
ATOM 656 N N . ASP A 1 83 ? 1.575 0.076 -17.031 1.00 98.38 83 ASP A N 1
ATOM 657 C CA . ASP A 1 83 ? 0.622 -0.516 -17.969 1.00 98.38 83 ASP A CA 1
ATOM 658 C C . ASP A 1 83 ? 0.958 -0.172 -19.414 1.00 98.38 83 ASP A C 1
ATOM 660 O O . ASP A 1 83 ? 1.010 -1.059 -20.267 1.00 98.38 83 ASP A O 1
ATOM 664 N N . LYS A 1 84 ? 1.273 1.096 -19.694 1.00 97.88 84 LYS A N 1
ATOM 665 C CA . LYS A 1 84 ? 1.693 1.520 -21.030 1.00 97.88 84 LYS A CA 1
ATOM 666 C C . LYS A 1 84 ? 2.950 0.776 -21.482 1.00 97.88 84 LYS A C 1
ATOM 668 O O . LYS A 1 84 ? 3.010 0.331 -22.624 1.00 97.88 84 LYS A O 1
ATOM 673 N N . ALA A 1 85 ? 3.939 0.594 -20.607 1.00 98.00 85 ALA A N 1
ATOM 674 C CA . ALA A 1 85 ? 5.141 -0.162 -20.948 1.00 98.00 85 ALA A CA 1
ATOM 675 C C . ALA A 1 85 ? 4.860 -1.653 -21.205 1.00 98.00 85 ALA A C 1
ATOM 677 O O . ALA A 1 85 ? 5.418 -2.238 -22.139 1.00 98.00 85 ALA A O 1
ATOM 678 N N . ILE A 1 86 ? 3.976 -2.269 -20.414 1.00 98.25 86 ILE A N 1
ATOM 679 C CA . ILE A 1 86 ? 3.534 -3.656 -20.610 1.00 98.25 86 ILE A CA 1
ATOM 680 C C . ILE A 1 86 ? 2.819 -3.794 -21.957 1.00 98.25 86 ILE A C 1
ATOM 682 O O . ILE A 1 86 ? 3.178 -4.669 -22.743 1.00 98.25 86 ILE A O 1
ATOM 686 N N . ILE A 1 87 ? 1.870 -2.908 -22.266 1.00 97.75 87 ILE A N 1
ATOM 687 C CA . ILE A 1 87 ? 1.122 -2.921 -23.531 1.00 97.75 87 ILE A CA 1
ATOM 688 C C . ILE A 1 87 ? 2.071 -2.739 -24.721 1.00 97.75 87 ILE A C 1
ATOM 690 O O . ILE A 1 87 ? 2.072 -3.562 -25.632 1.00 97.75 87 ILE A O 1
ATOM 694 N N . SER A 1 88 ? 2.945 -1.728 -24.685 1.00 96.25 88 SER A N 1
ATOM 695 C CA . SER A 1 88 ? 3.893 -1.442 -25.773 1.00 96.25 88 SER A CA 1
ATOM 696 C C . SER A 1 88 ? 4.938 -2.539 -25.999 1.00 96.25 88 SER A C 1
ATOM 698 O O . SER A 1 88 ? 5.596 -2.553 -27.035 1.00 96.25 88 SER A O 1
ATOM 700 N N . SER A 1 89 ? 5.118 -3.449 -25.040 1.00 95.44 89 SER A N 1
ATOM 701 C CA . SER A 1 89 ? 6.019 -4.603 -25.151 1.00 95.44 89 SER A CA 1
ATOM 702 C C . SER A 1 89 ? 5.281 -5.930 -25.364 1.00 95.44 89 SER A C 1
ATOM 704 O O . SER A 1 89 ? 5.872 -6.998 -25.187 1.00 95.44 89 SER A O 1
ATOM 706 N N . ASN A 1 90 ? 3.989 -5.885 -25.718 1.00 95.38 90 ASN A N 1
ATOM 707 C CA . ASN A 1 90 ? 3.113 -7.055 -25.865 1.00 95.38 90 ASN A CA 1
ATOM 708 C C . ASN A 1 90 ? 3.117 -7.976 -24.627 1.00 95.38 90 ASN A C 1
ATOM 710 O O . ASN A 1 90 ? 2.960 -9.195 -24.726 1.00 95.38 90 ASN A O 1
ATOM 714 N N . GLY A 1 91 ? 3.357 -7.394 -23.450 1.00 94.38 91 GLY A N 1
ATOM 715 C CA . GLY A 1 91 ? 3.384 -8.078 -22.165 1.00 94.38 91 GLY A CA 1
ATOM 716 C C . GLY A 1 91 ? 4.516 -9.087 -21.970 1.00 94.38 91 GLY A C 1
ATOM 717 O O . GLY A 1 91 ? 4.437 -9.857 -21.016 1.00 94.38 91 GLY A O 1
ATOM 718 N N . GLN A 1 92 ? 5.548 -9.098 -22.821 1.00 94.81 92 GLN A N 1
ATOM 719 C CA . GLN A 1 92 ? 6.607 -10.123 -22.806 1.00 94.81 92 GLN A CA 1
ATOM 720 C C . GLN A 1 92 ? 7.775 -9.810 -21.862 1.00 94.81 92 GLN A C 1
ATOM 722 O O . GLN A 1 92 ? 8.638 -10.651 -21.626 1.00 94.81 92 GLN A O 1
ATOM 727 N N . VAL A 1 93 ? 7.837 -8.596 -21.315 1.00 95.62 93 VAL A N 1
ATOM 728 C CA . VAL A 1 93 ? 8.984 -8.151 -20.521 1.00 95.62 93 VAL A CA 1
ATOM 729 C C . VAL A 1 93 ? 8.729 -8.386 -19.030 1.00 95.62 93 VAL A C 1
ATOM 731 O O . VAL A 1 93 ? 8.028 -7.617 -18.376 1.00 95.62 93 VAL A O 1
ATOM 734 N N . ALA A 1 94 ? 9.350 -9.432 -18.477 1.00 95.94 94 ALA A N 1
ATOM 735 C CA . ALA A 1 94 ? 9.184 -9.886 -17.090 1.00 95.94 94 ALA A CA 1
ATOM 736 C C . ALA A 1 94 ? 9.261 -8.764 -16.035 1.00 95.94 94 ALA A C 1
ATOM 738 O O . ALA A 1 94 ? 8.335 -8.555 -15.254 1.00 95.94 94 ALA A O 1
ATOM 739 N N . HIS A 1 95 ? 10.343 -7.981 -16.037 1.00 95.25 95 HIS A N 1
ATOM 740 C CA . HIS A 1 95 ? 10.567 -6.933 -15.032 1.00 95.25 95 HIS A CA 1
ATOM 741 C C . HIS A 1 95 ? 9.568 -5.760 -15.088 1.00 95.25 95 HIS A C 1
ATOM 743 O O . HIS A 1 95 ? 9.464 -5.013 -14.115 1.00 95.25 95 HIS A O 1
ATOM 749 N N . TYR A 1 96 ? 8.788 -5.605 -16.164 1.00 97.94 96 TYR A N 1
ATOM 750 C CA . TYR A 1 96 ? 7.708 -4.612 -16.194 1.00 97.94 96 TYR A CA 1
ATOM 751 C C . TYR A 1 96 ? 6.553 -5.034 -15.282 1.00 97.94 96 TYR A C 1
ATOM 753 O O . TYR A 1 96 ? 6.006 -4.209 -14.549 1.00 97.94 96 TYR A O 1
ATOM 761 N N . HIS A 1 97 ? 6.247 -6.334 -15.249 1.00 98.56 97 HIS A N 1
ATOM 762 C CA . HIS A 1 97 ? 5.238 -6.900 -14.353 1.00 98.56 97 HIS A CA 1
ATOM 763 C C . HIS A 1 97 ? 5.669 -6.841 -12.882 1.00 98.56 97 HIS A C 1
ATOM 765 O O . HIS A 1 97 ? 4.836 -6.607 -12.012 1.00 98.56 97 HIS A O 1
ATOM 771 N N . GLU A 1 98 ? 6.970 -6.950 -12.589 1.00 98.44 98 GLU A N 1
ATOM 772 C CA . GLU A 1 98 ? 7.489 -6.730 -11.228 1.00 98.44 98 GLU A CA 1
ATOM 773 C C . GLU A 1 98 ? 7.304 -5.279 -10.772 1.00 98.44 98 GLU A C 1
ATOM 775 O O . GLU A 1 98 ? 6.878 -5.025 -9.645 1.00 98.44 98 GLU A O 1
ATOM 780 N N . THR A 1 99 ? 7.557 -4.316 -11.658 1.00 98.62 99 THR A N 1
ATOM 781 C CA . THR A 1 99 ? 7.319 -2.901 -11.353 1.00 98.62 99 THR A CA 1
ATOM 782 C C . THR A 1 99 ? 5.834 -2.630 -11.118 1.00 98.62 99 THR A C 1
ATOM 784 O O . THR A 1 99 ? 5.486 -1.966 -10.143 1.00 98.62 99 THR A O 1
ATOM 787 N N . LYS A 1 100 ? 4.948 -3.213 -11.938 1.00 98.69 100 LYS A N 1
ATOM 788 C CA . LYS A 1 100 ? 3.497 -3.157 -11.713 1.00 98.69 100 LYS A CA 1
ATOM 789 C C . LYS A 1 100 ? 3.107 -3.756 -10.359 1.00 98.69 100 LYS A C 1
ATOM 791 O O . LYS A 1 100 ? 2.348 -3.134 -9.623 1.00 98.69 100 LYS A O 1
ATOM 796 N N . ALA A 1 101 ? 3.674 -4.905 -9.988 1.00 98.69 101 ALA A N 1
ATOM 797 C CA . ALA A 1 101 ? 3.429 -5.524 -8.687 1.00 98.69 101 ALA A CA 1
ATOM 798 C C . ALA A 1 101 ? 3.785 -4.590 -7.520 1.00 98.69 101 ALA A C 1
ATOM 800 O O . ALA A 1 101 ? 2.996 -4.428 -6.592 1.00 98.69 101 ALA A O 1
ATOM 801 N N . ARG A 1 102 ? 4.942 -3.921 -7.591 1.00 98.62 102 ARG A N 1
ATOM 802 C CA . ARG A 1 102 ? 5.369 -2.942 -6.577 1.00 98.62 102 ARG A CA 1
ATOM 803 C C . ARG A 1 102 ? 4.398 -1.765 -6.464 1.00 98.62 102 ARG A C 1
ATOM 805 O O . ARG A 1 102 ? 4.065 -1.356 -5.357 1.00 98.62 102 ARG A O 1
ATOM 812 N N . ILE A 1 103 ? 3.901 -1.253 -7.589 1.00 98.62 103 ILE A N 1
ATOM 813 C CA . ILE A 1 103 ? 2.941 -0.138 -7.614 1.00 98.62 103 ILE A CA 1
ATOM 814 C C . ILE A 1 103 ? 1.582 -0.555 -7.034 1.00 98.62 103 ILE A C 1
ATOM 816 O O . ILE A 1 103 ? 1.012 0.168 -6.218 1.00 98.62 103 ILE A O 1
ATOM 820 N N . LEU A 1 104 ? 1.088 -1.744 -7.385 1.00 98.56 104 LEU A N 1
ATOM 821 C CA . LEU A 1 104 ? -0.155 -2.293 -6.831 1.00 98.56 104 LEU A CA 1
ATOM 822 C C . LEU A 1 104 ? -0.052 -2.517 -5.315 1.00 98.56 104 LEU A C 1
ATOM 824 O O . LEU A 1 104 ? -0.991 -2.218 -4.579 1.00 98.56 104 LEU A O 1
ATOM 828 N N . ALA A 1 105 ? 1.117 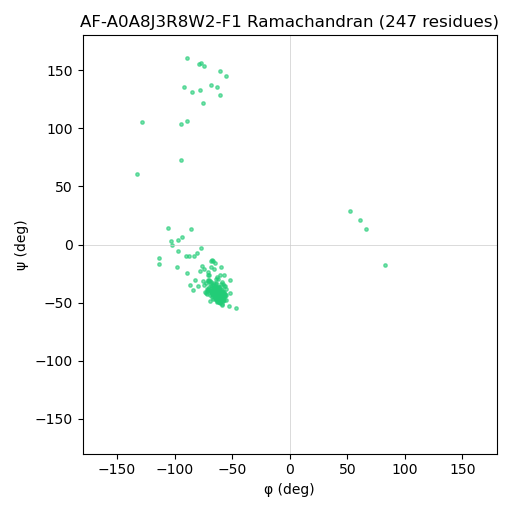-2.939 -4.828 1.00 98.19 105 ALA A N 1
ATOM 829 C CA . ALA A 1 105 ? 1.379 -3.064 -3.397 1.00 98.19 105 ALA A CA 1
ATOM 830 C C . ALA A 1 105 ? 1.331 -1.708 -2.673 1.00 98.19 105 ALA A C 1
ATOM 832 O O . ALA A 1 105 ? 0.744 -1.608 -1.597 1.00 98.19 105 ALA A O 1
ATOM 833 N N . LEU A 1 106 ? 1.872 -0.640 -3.278 1.00 96.94 106 LEU A N 1
ATOM 834 C CA . LEU A 1 106 ? 1.741 0.730 -2.755 1.00 96.94 106 LEU A CA 1
ATOM 835 C C . LEU A 1 106 ? 0.279 1.207 -2.723 1.00 96.94 106 LEU A C 1
ATOM 837 O O . LEU A 1 106 ? -0.086 2.009 -1.864 1.00 96.94 106 LEU A O 1
ATOM 841 N N . ARG A 1 107 ? -0.568 0.689 -3.623 1.00 96.62 107 ARG A N 1
ATOM 842 C CA . ARG A 1 107 ? -2.025 0.907 -3.642 1.00 96.62 107 ARG A CA 1
ATOM 843 C C . ARG A 1 107 ? -2.785 0.077 -2.599 1.00 96.62 107 ARG A C 1
ATOM 845 O O . ARG A 1 107 ? -3.995 0.238 -2.485 1.00 96.62 107 ARG A O 1
ATOM 852 N N . ARG A 1 108 ? -2.096 -0.788 -1.843 1.00 96.62 108 ARG A N 1
ATOM 853 C CA . ARG A 1 108 ? -2.678 -1.809 -0.950 1.00 96.62 108 ARG A CA 1
ATOM 854 C C . ARG A 1 108 ? -3.546 -2.852 -1.673 1.00 96.62 108 ARG A C 1
ATOM 856 O O . ARG A 1 108 ? -4.359 -3.524 -1.051 1.00 96.62 108 ARG A O 1
ATOM 863 N N . ASP A 1 109 ? -3.355 -3.018 -2.980 1.00 97.94 109 ASP A N 1
ATOM 864 C CA . ASP A 1 109 ? -4.000 -4.062 -3.783 1.00 97.94 109 ASP A CA 1
ATOM 865 C C . ASP A 1 109 ? -3.067 -5.278 -3.877 1.00 97.94 109 ASP A C 1
ATOM 867 O O . ASP A 1 109 ? -2.378 -5.514 -4.877 1.00 97.94 109 ASP A O 1
ATOM 871 N N . PHE A 1 110 ? -2.961 -5.999 -2.759 1.00 98.38 110 PHE A N 1
ATOM 872 C CA . PHE A 1 110 ? -1.960 -7.051 -2.575 1.00 98.38 110 PHE A CA 1
ATOM 873 C C . PHE A 1 110 ? -2.210 -8.279 -3.457 1.00 98.38 110 PHE A C 1
ATOM 875 O O . PHE A 1 110 ? -1.255 -8.914 -3.908 1.00 98.38 110 PHE A O 1
ATOM 882 N N . ASP A 1 111 ? -3.468 -8.589 -3.765 1.00 98.44 111 ASP A N 1
ATOM 883 C CA . ASP A 1 111 ? -3.817 -9.726 -4.618 1.00 98.44 111 ASP A CA 1
ATOM 884 C C . ASP A 1 111 ? -3.398 -9.476 -6.068 1.00 98.44 111 ASP A C 1
ATOM 886 O O . ASP A 1 111 ? -2.671 -10.284 -6.658 1.00 98.44 111 ASP A O 1
ATOM 890 N N . SER A 1 112 ? -3.738 -8.308 -6.620 1.00 98.44 112 SER A N 1
ATOM 891 C CA . SER A 1 112 ? -3.304 -7.930 -7.969 1.00 98.44 112 SER A CA 1
ATOM 892 C C . SER A 1 112 ? -1.780 -7.781 -8.054 1.00 98.44 112 SER A C 1
ATOM 894 O O . SER A 1 112 ? -1.169 -8.119 -9.078 1.00 98.44 112 SER A O 1
ATOM 896 N N . ALA A 1 113 ? -1.139 -7.317 -6.972 1.00 98.69 113 ALA A N 1
ATOM 897 C CA . ALA A 1 113 ? 0.316 -7.256 -6.875 1.00 98.69 113 ALA A CA 1
ATOM 898 C C . ALA A 1 113 ? 0.951 -8.649 -6.995 1.00 98.69 113 ALA A C 1
ATOM 900 O O . ALA A 1 113 ? 1.881 -8.838 -7.783 1.00 98.69 113 ALA A O 1
ATOM 901 N N . ARG A 1 114 ? 0.422 -9.649 -6.276 1.00 98.69 114 ARG A N 1
ATOM 902 C CA . ARG A 1 114 ? 0.893 -11.042 -6.352 1.00 98.69 114 ARG A CA 1
ATOM 903 C C . ARG A 1 114 ? 0.696 -11.641 -7.736 1.00 98.69 114 ARG A C 1
ATOM 905 O O . ARG A 1 114 ? 1.615 -12.287 -8.231 1.00 98.69 114 ARG A O 1
ATOM 912 N N . VAL A 1 115 ? -0.450 -11.404 -8.376 1.00 98.56 115 VAL A N 1
ATOM 913 C CA . VAL A 1 115 ? -0.709 -11.864 -9.753 1.00 98.56 115 VAL A CA 1
ATOM 914 C C . VAL A 1 115 ? 0.327 -11.289 -10.722 1.00 98.56 115 VAL A C 1
ATOM 916 O O . VAL A 1 115 ? 0.938 -12.032 -11.491 1.00 98.56 115 VAL A O 1
ATOM 919 N N . SER A 1 116 ? 0.594 -9.983 -10.639 1.00 98.50 116 SER A N 1
ATOM 920 C CA . SER A 1 116 ? 1.595 -9.326 -11.490 1.00 98.50 116 SER A CA 1
ATOM 921 C C . SER A 1 116 ? 3.011 -9.854 -11.221 1.00 98.50 116 SER A C 1
ATOM 923 O O . SER A 1 116 ? 3.767 -10.118 -12.153 1.00 98.50 116 SER A O 1
ATOM 925 N N . LEU A 1 117 ? 3.375 -10.090 -9.957 1.00 98.50 117 LEU A N 1
ATOM 926 C CA . LEU A 1 117 ? 4.682 -10.651 -9.612 1.00 98.50 117 LEU A CA 1
ATOM 927 C C . LEU A 1 117 ? 4.845 -12.092 -10.114 1.00 98.50 117 LEU A C 1
ATOM 929 O O . LEU A 1 117 ? 5.906 -12.441 -10.629 1.00 98.50 117 LEU A O 1
ATOM 933 N N . THR A 1 118 ? 3.801 -12.916 -10.009 1.00 98.38 118 THR A N 1
ATOM 934 C CA . THR A 1 118 ? 3.788 -14.267 -10.588 1.00 98.38 118 THR A CA 1
ATOM 935 C C . THR A 1 118 ? 4.039 -14.201 -12.089 1.00 98.38 118 THR A C 1
ATOM 937 O O . THR A 1 118 ? 4.890 -14.930 -12.594 1.00 98.38 118 THR A O 1
ATOM 940 N N . ARG A 1 119 ? 3.407 -13.251 -12.790 1.00 98.06 119 ARG A N 1
ATOM 941 C CA . ARG A 1 119 ? 3.643 -13.058 -14.223 1.00 98.06 119 ARG A CA 1
ATOM 942 C C . ARG A 1 119 ? 5.088 -12.670 -14.546 1.00 98.06 119 ARG A C 1
ATOM 944 O O . ARG A 1 119 ? 5.630 -13.134 -15.547 1.00 98.06 119 ARG A O 1
ATOM 951 N N . ALA A 1 120 ? 5.727 -11.857 -13.703 1.00 97.50 120 ALA A N 1
ATOM 952 C CA . ALA A 1 120 ? 7.147 -11.535 -13.846 1.00 97.50 120 ALA A CA 1
ATOM 953 C C . ALA A 1 120 ? 8.029 -12.790 -13.739 1.00 97.50 120 ALA A C 1
ATOM 955 O O . ALA A 1 120 ? 8.930 -12.974 -14.550 1.00 97.50 120 ALA A O 1
ATOM 956 N N . ILE A 1 121 ? 7.741 -13.670 -12.778 1.00 96.56 121 ILE A N 1
ATOM 957 C CA . ILE A 1 121 ? 8.487 -14.919 -12.568 1.00 96.56 121 ILE A CA 1
ATOM 958 C C . ILE A 1 121 ? 8.297 -15.884 -13.748 1.00 96.56 121 ILE A C 1
ATOM 960 O O . ILE A 1 121 ? 9.267 -16.481 -14.205 1.00 96.56 121 ILE A O 1
ATOM 964 N N . GLU A 1 122 ? 7.072 -16.024 -14.261 1.00 96.00 122 GLU A N 1
ATOM 965 C CA . GLU A 1 122 ? 6.765 -16.896 -15.406 1.00 96.00 122 GLU A CA 1
ATOM 966 C C . GLU A 1 122 ? 7.497 -16.491 -16.690 1.00 96.00 122 GLU A C 1
ATOM 968 O O . GLU A 1 122 ? 7.908 -17.352 -17.465 1.00 96.00 122 GLU A O 1
ATOM 973 N N . LEU A 1 123 ? 7.633 -15.184 -16.924 1.00 95.50 123 LEU A N 1
ATOM 974 C CA . LEU A 1 123 ? 8.254 -14.633 -18.129 1.00 95.50 123 LEU A CA 1
ATOM 975 C C . LEU A 1 123 ? 9.784 -14.576 -18.056 1.00 95.50 123 LEU A C 1
ATOM 977 O O . LEU A 1 123 ? 10.425 -14.248 -19.054 1.00 95.50 123 LEU A O 1
ATOM 981 N N . GLU A 1 124 ? 10.384 -14.827 -16.893 1.00 94.81 124 GLU A N 1
ATOM 982 C CA . GLU A 1 124 ? 11.820 -14.656 -16.707 1.00 94.81 124 GLU A CA 1
ATOM 983 C C . GLU A 1 124 ? 12.614 -15.798 -17.368 1.00 94.81 124 GLU A C 1
ATOM 985 O O . GLU A 1 124 ? 12.437 -16.967 -17.002 1.00 94.81 124 GLU A O 1
ATOM 990 N N . PRO A 1 125 ? 13.524 -15.495 -18.316 1.00 91.62 125 PRO A N 1
ATOM 991 C CA . PRO A 1 125 ? 14.327 -16.518 -18.976 1.00 91.62 125 PRO A CA 1
ATOM 992 C C . PRO A 1 125 ? 15.200 -17.285 -17.978 1.00 91.62 125 PRO A C 1
ATOM 994 O O . PRO A 1 125 ? 15.956 -16.684 -17.213 1.00 91.62 125 PRO A O 1
ATOM 997 N N . ARG A 1 126 ? 15.132 -18.620 -18.019 1.00 89.00 126 ARG A N 1
ATOM 998 C CA . ARG A 1 126 ? 15.899 -19.507 -17.122 1.00 89.00 126 ARG A CA 1
ATOM 999 C C . ARG A 1 126 ? 17.394 -19.532 -17.432 1.00 89.00 126 ARG A C 1
ATOM 1001 O O . ARG A 1 126 ? 18.203 -19.618 -16.517 1.00 89.00 126 ARG A O 1
ATOM 1008 N N . ASP A 1 127 ? 17.747 -19.365 -18.702 1.00 88.31 127 ASP A N 1
ATOM 1009 C CA . ASP A 1 127 ? 19.133 -19.459 -19.181 1.00 88.31 127 ASP A CA 1
ATOM 1010 C C . ASP A 1 127 ? 19.840 -18.091 -19.237 1.00 88.31 127 ASP A C 1
ATOM 1012 O O . ASP A 1 127 ? 20.956 -17.955 -19.741 1.00 88.31 127 ASP A O 1
ATOM 1016 N N . GLY A 1 128 ? 19.185 -17.036 -18.741 1.00 81.88 128 GLY A N 1
ATOM 1017 C CA . GLY A 1 128 ? 19.756 -15.697 -18.714 1.00 81.88 128 GLY A CA 1
ATOM 1018 C C . GLY A 1 128 ? 20.928 -15.605 -17.737 1.00 81.88 128 GLY A C 1
ATOM 1019 O O . GLY A 1 128 ? 20.833 -16.045 -16.595 1.00 81.88 128 GLY A O 1
ATOM 1020 N N . ARG A 1 129 ? 22.012 -14.926 -18.136 1.00 84.94 129 ARG A N 1
ATOM 1021 C CA . ARG A 1 129 ? 23.168 -14.638 -17.255 1.00 84.94 129 ARG A CA 1
ATOM 1022 C C . ARG A 1 129 ? 22.759 -13.988 -15.921 1.00 84.94 129 ARG A C 1
ATOM 1024 O O . ARG A 1 129 ? 23.404 -14.204 -14.902 1.00 84.94 129 ARG A O 1
ATOM 1031 N N . ASP A 1 130 ? 21.667 -13.226 -15.938 1.00 87.62 130 ASP A N 1
ATOM 1032 C CA . ASP A 1 130 ? 21.118 -12.490 -14.796 1.00 87.62 130 ASP A CA 1
ATOM 1033 C C . ASP A 1 130 ? 19.977 -13.220 -14.062 1.00 87.62 130 ASP A C 1
ATOM 1035 O O . ASP A 1 130 ? 19.398 -12.649 -13.133 1.00 87.62 130 ASP A O 1
ATOM 1039 N N . HIS A 1 131 ? 19.637 -14.452 -14.454 1.00 89.81 131 HIS A N 1
ATOM 1040 C CA . HIS A 1 131 ? 18.451 -15.169 -13.976 1.00 89.81 131 HIS A CA 1
ATOM 1041 C C . HIS A 1 131 ? 18.376 -15.224 -12.442 1.00 89.81 131 HIS A C 1
ATOM 1043 O O . HIS A 1 131 ? 17.404 -14.766 -11.839 1.00 89.81 131 HIS A O 1
ATOM 1049 N N . HIS A 1 132 ? 19.449 -15.682 -11.790 1.00 91.25 132 HIS A N 1
ATOM 1050 C CA . HIS A 1 132 ? 19.508 -15.765 -10.327 1.00 91.25 132 HIS A CA 1
ATOM 1051 C C . HIS A 1 132 ? 19.349 -14.402 -9.647 1.00 91.25 132 HIS A C 1
ATOM 1053 O O . HIS A 1 132 ? 18.634 -14.283 -8.654 1.00 91.25 132 HIS A O 1
ATOM 1059 N N . ARG A 1 133 ? 19.967 -13.348 -10.198 1.00 92.81 133 ARG A N 1
ATOM 1060 C CA . ARG A 1 133 ? 19.847 -11.987 -9.660 1.00 92.81 133 ARG A CA 1
ATOM 1061 C C . ARG A 1 133 ? 18.396 -11.502 -9.718 1.00 92.81 133 ARG A C 1
ATOM 1063 O O . ARG A 1 133 ? 17.922 -10.879 -8.770 1.00 92.81 133 ARG A O 1
ATOM 1070 N N . ARG A 1 134 ? 17.691 -11.786 -10.815 1.00 93.19 134 ARG A N 1
ATOM 1071 C CA . ARG A 1 134 ? 16.291 -11.386 -11.010 1.00 93.19 134 ARG A CA 1
ATOM 1072 C C . ARG A 1 134 ? 15.327 -12.187 -10.145 1.00 93.19 134 ARG A C 1
ATOM 1074 O O . ARG A 1 134 ? 14.458 -11.581 -9.527 1.00 93.19 134 ARG A O 1
ATOM 1081 N N . LEU A 1 135 ? 15.534 -13.494 -9.992 1.00 93.88 135 LEU A N 1
ATOM 1082 C CA . LEU A 1 135 ? 14.761 -14.296 -9.039 1.00 93.88 135 LEU A CA 1
ATOM 1083 C C . LEU A 1 135 ? 14.902 -13.773 -7.604 1.00 93.88 135 LEU A C 1
ATOM 1085 O O . LEU A 1 135 ? 13.896 -13.592 -6.921 1.00 93.88 135 LEU A O 1
ATOM 1089 N N . THR A 1 136 ? 16.120 -13.449 -7.160 1.00 95.19 136 THR A N 1
ATOM 1090 C CA . THR A 1 136 ? 16.340 -12.832 -5.839 1.00 95.19 136 THR A CA 1
ATOM 1091 C C . THR A 1 136 ? 15.588 -11.508 -5.699 1.00 95.19 136 THR A C 1
ATOM 1093 O O . THR A 1 136 ? 14.994 -11.234 -4.652 1.00 95.19 136 THR A O 1
ATOM 1096 N N . GLN A 1 137 ? 15.552 -10.697 -6.758 1.00 95.12 137 GLN A N 1
ATOM 1097 C CA . GLN A 1 137 ? 14.770 -9.464 -6.770 1.00 95.12 137 GLN A CA 1
ATOM 1098 C C . GLN A 1 137 ? 13.264 -9.752 -6.647 1.00 95.12 137 GLN A C 1
ATOM 1100 O O . GLN A 1 137 ? 12.592 -9.121 -5.836 1.00 95.12 137 GLN A O 1
ATOM 1105 N N . TYR A 1 138 ? 12.735 -10.747 -7.361 1.00 97.31 138 TYR A N 1
ATOM 1106 C CA . TYR A 1 138 ? 11.322 -11.131 -7.273 1.00 97.31 138 TYR A CA 1
ATOM 1107 C C . TYR A 1 138 ? 10.936 -11.665 -5.896 1.00 97.31 138 TYR A C 1
ATOM 1109 O O . TYR A 1 138 ? 9.892 -11.289 -5.368 1.00 97.31 138 TYR A O 1
ATOM 1117 N N . HIS A 1 139 ? 11.793 -12.468 -5.266 1.00 96.94 139 HIS A N 1
ATOM 1118 C CA . HIS A 1 139 ? 11.585 -12.903 -3.886 1.00 96.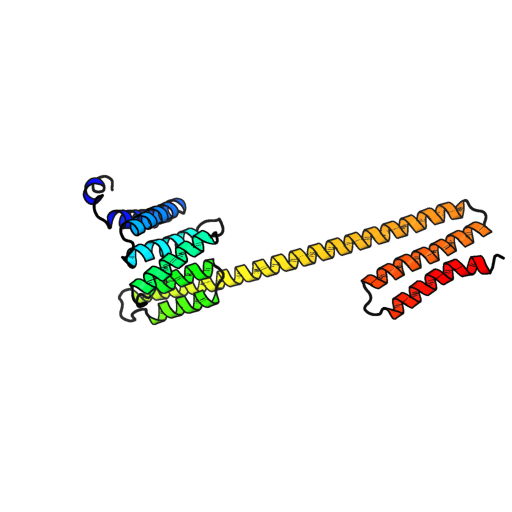94 139 HIS A CA 1
ATOM 1119 C C . HIS A 1 139 ? 11.595 -11.732 -2.903 1.00 96.94 139 HIS A C 1
ATOM 1121 O O . HIS A 1 139 ? 10.740 -11.669 -2.022 1.00 96.94 139 HIS A O 1
ATOM 1127 N N . THR A 1 140 ? 12.503 -10.772 -3.090 1.00 97.56 140 THR A N 1
ATOM 1128 C CA . THR A 1 140 ? 12.539 -9.545 -2.282 1.00 97.56 140 THR A CA 1
ATOM 1129 C C . THR A 1 140 ? 11.235 -8.758 -2.425 1.00 97.56 140 THR A C 1
ATOM 1131 O O . THR A 1 140 ? 10.650 -8.332 -1.428 1.00 97.56 140 THR A O 1
ATOM 1134 N N . THR A 1 141 ? 10.736 -8.616 -3.655 1.00 98.06 141 THR A N 1
ATOM 1135 C CA . THR A 1 141 ? 9.453 -7.962 -3.935 1.00 98.06 141 THR A CA 1
ATOM 1136 C C . THR A 1 141 ? 8.283 -8.725 -3.310 1.00 98.06 141 THR A C 1
ATOM 1138 O O . THR A 1 141 ? 7.416 -8.092 -2.715 1.00 98.06 141 THR A O 1
ATOM 1141 N N . ARG A 1 142 ? 8.272 -10.067 -3.348 1.00 98.25 142 ARG A N 1
ATOM 1142 C CA . ARG A 1 142 ? 7.249 -10.888 -2.671 1.00 98.25 142 ARG A CA 1
ATOM 1143 C C . ARG A 1 142 ? 7.223 -10.629 -1.165 1.00 98.25 142 ARG A C 1
ATOM 1145 O O . ARG A 1 142 ? 6.172 -10.296 -0.633 1.00 98.25 142 ARG A O 1
ATOM 1152 N N . ILE A 1 143 ? 8.381 -10.715 -0.506 1.00 98.00 143 ILE A N 1
ATOM 1153 C CA . ILE A 1 143 ? 8.507 -10.465 0.939 1.00 98.00 143 ILE A CA 1
ATOM 1154 C C . ILE A 1 143 ? 8.009 -9.059 1.285 1.00 98.00 143 ILE A C 1
ATOM 1156 O O . ILE A 1 143 ? 7.320 -8.872 2.284 1.00 98.00 143 ILE A O 1
ATOM 1160 N N . ARG A 1 144 ? 8.322 -8.063 0.449 1.00 96.56 144 ARG A N 1
ATOM 1161 C CA . ARG A 1 144 ? 7.829 -6.697 0.640 1.00 96.56 144 ARG A CA 1
ATOM 1162 C C . ARG A 1 144 ? 6.307 -6.604 0.530 1.00 96.56 144 ARG A C 1
ATOM 1164 O O . ARG A 1 144 ? 5.712 -5.913 1.348 1.00 96.56 144 ARG A O 1
ATOM 1171 N N . ILE A 1 145 ? 5.690 -7.259 -0.456 1.00 98.25 145 ILE A N 1
ATOM 1172 C CA . ILE A 1 145 ? 4.225 -7.293 -0.597 1.00 98.25 145 ILE A CA 1
ATOM 1173 C C . ILE A 1 145 ? 3.594 -7.868 0.672 1.00 98.25 145 ILE A C 1
ATOM 1175 O O . ILE A 1 145 ? 2.694 -7.251 1.235 1.00 98.25 145 ILE A O 1
ATOM 1179 N N . ASP A 1 146 ? 4.110 -9.000 1.150 1.00 98.00 146 ASP A N 1
ATOM 1180 C CA . ASP A 1 146 ? 3.587 -9.656 2.348 1.00 98.00 146 ASP A CA 1
ATOM 1181 C C . ASP A 1 146 ? 3.778 -8.777 3.596 1.00 98.00 146 ASP A C 1
ATOM 1183 O O . ASP A 1 146 ? 2.862 -8.639 4.402 1.00 98.00 146 ASP A O 1
ATOM 1187 N N . LEU A 1 147 ? 4.928 -8.105 3.730 1.00 97.25 147 LEU A N 1
ATOM 1188 C CA . LEU A 1 147 ? 5.181 -7.163 4.823 1.00 97.25 147 LEU A CA 1
ATOM 1189 C C . LEU A 1 147 ? 4.206 -5.978 4.806 1.00 97.25 147 LEU A C 1
ATOM 1191 O O . LEU A 1 147 ? 3.661 -5.627 5.850 1.00 97.25 147 LEU A O 1
ATOM 1195 N N . LEU A 1 148 ? 3.980 -5.371 3.637 1.00 95.81 148 LEU A N 1
ATOM 1196 C CA . LEU A 1 148 ? 3.047 -4.250 3.489 1.00 95.81 148 LEU A CA 1
ATOM 1197 C C . LEU A 1 148 ? 1.605 -4.669 3.805 1.00 95.81 148 LEU A C 1
ATOM 1199 O O . LEU A 1 148 ? 0.868 -3.894 4.413 1.00 95.81 148 LEU A O 1
ATOM 1203 N N . GLU A 1 149 ? 1.207 -5.889 3.441 1.00 97.56 149 GLU A N 1
ATOM 1204 C CA . GLU A 1 149 ? -0.105 -6.425 3.804 1.00 97.56 149 GLU A CA 1
ATOM 1205 C C . GLU A 1 149 ? -0.240 -6.602 5.319 1.00 97.56 149 GLU A C 1
ATOM 1207 O O . GLU A 1 149 ? -1.237 -6.175 5.900 1.00 97.56 149 GLU A O 1
ATOM 1212 N N . GLN A 1 150 ? 0.762 -7.190 5.979 1.00 97.56 150 GLN A N 1
ATOM 1213 C CA . GLN A 1 150 ? 0.730 -7.348 7.436 1.00 97.56 150 GLN A CA 1
ATOM 1214 C C . GLN A 1 150 ? 0.696 -5.996 8.155 1.00 97.56 150 GLN A C 1
ATOM 1216 O O . GLN A 1 150 ? -0.041 -5.843 9.127 1.00 97.56 150 GLN A O 1
ATOM 1221 N N . GLN A 1 151 ? 1.435 -5.001 7.658 1.00 94.56 151 GLN A N 1
ATOM 1222 C CA . GLN A 1 151 ? 1.373 -3.632 8.173 1.00 94.56 151 GLN A CA 1
ATOM 1223 C C . GLN A 1 151 ? -0.026 -3.029 8.011 1.00 94.56 151 GLN A C 1
ATOM 1225 O O . GLN A 1 151 ? -0.566 -2.502 8.976 1.00 94.56 151 GLN A O 1
ATOM 1230 N N . ALA A 1 152 ? -0.649 -3.167 6.836 1.00 94.31 152 ALA A N 1
ATOM 1231 C CA . ALA A 1 152 ? -2.002 -2.663 6.607 1.00 94.31 152 ALA A CA 1
ATOM 1232 C C . ALA A 1 152 ? -3.035 -3.317 7.543 1.00 94.31 152 ALA A C 1
ATOM 1234 O O . ALA A 1 152 ? -3.863 -2.616 8.121 1.00 94.31 152 ALA A O 1
ATOM 1235 N N . ARG A 1 153 ? -2.946 -4.636 7.760 1.00 95.38 153 ARG A N 1
ATOM 1236 C CA . ARG A 1 153 ? -3.810 -5.354 8.715 1.00 95.38 153 ARG A CA 1
ATOM 1237 C C . ARG A 1 153 ? -3.587 -4.897 10.158 1.00 95.38 153 ARG A C 1
ATOM 1239 O O . ARG A 1 153 ? -4.535 -4.810 10.935 1.00 95.38 153 ARG A O 1
ATOM 1246 N N . TRP A 1 154 ? -2.338 -4.615 10.527 1.00 94.06 154 TRP A N 1
ATOM 1247 C CA . TRP A 1 154 ? -2.002 -4.107 11.854 1.00 94.06 154 TRP A CA 1
ATOM 1248 C C . TRP A 1 154 ? -2.544 -2.693 12.077 1.00 94.06 154 TRP A C 1
ATOM 1250 O O . TRP A 1 154 ? -3.104 -2.423 13.138 1.00 94.06 154 TRP A O 1
ATOM 1260 N N . ASP A 1 155 ? -2.429 -1.816 11.077 1.00 92.94 155 ASP A N 1
ATOM 1261 C CA . ASP A 1 155 ? -3.005 -0.468 11.110 1.00 92.94 155 ASP A CA 1
ATOM 1262 C C . ASP A 1 155 ? -4.524 -0.529 11.341 1.00 92.94 155 ASP A C 1
ATOM 1264 O O . ASP A 1 155 ? -5.046 0.144 12.230 1.00 92.94 155 ASP A O 1
ATOM 1268 N N . GLU A 1 156 ? -5.228 -1.388 10.594 1.00 93.38 156 GLU A N 1
ATOM 1269 C CA . GLU A 1 156 ? -6.676 -1.590 10.734 1.00 93.38 156 GLU A CA 1
ATOM 1270 C C . GLU A 1 156 ? -7.056 -2.091 12.134 1.00 93.38 156 GLU A C 1
ATOM 1272 O O . GLU A 1 156 ? -7.981 -1.560 12.754 1.00 93.38 156 GLU A O 1
ATOM 1277 N N . MET A 1 157 ? -6.305 -3.059 12.669 1.00 92.94 157 MET A N 1
ATOM 1278 C CA . MET A 1 157 ? -6.510 -3.588 14.021 1.00 92.94 157 MET A CA 1
ATOM 1279 C C . MET A 1 157 ? -6.238 -2.536 15.109 1.00 92.94 157 MET A C 1
ATOM 1281 O O . MET A 1 157 ? -6.921 -2.485 16.134 1.00 92.94 157 MET A O 1
ATOM 1285 N N . GLN A 1 158 ? -5.237 -1.674 14.918 1.00 94.31 158 GLN A N 1
ATOM 1286 C CA . GLN A 1 158 ? -4.971 -0.582 15.853 1.00 94.31 158 GLN A CA 1
ATOM 1287 C C . GLN A 1 158 ? -6.073 0.472 15.823 1.00 94.31 158 GLN A C 1
ATOM 1289 O O . GLN A 1 158 ? -6.441 1.000 16.876 1.00 94.31 158 GLN A O 1
ATOM 1294 N N . GLU A 1 159 ? -6.595 0.801 14.644 1.00 92.88 159 GLU A N 1
ATOM 1295 C CA . GLU A 1 159 ? -7.708 1.735 14.523 1.00 92.88 159 GLU A CA 1
ATOM 1296 C C . GLU A 1 159 ? -8.978 1.197 15.180 1.00 92.88 159 GLU A C 1
ATOM 1298 O O . GLU A 1 159 ? -9.621 1.940 15.926 1.00 92.88 159 GLU A O 1
ATOM 1303 N N . SER A 1 160 ? -9.322 -0.076 14.963 1.00 93.38 160 SER A N 1
ATOM 1304 C CA . SER A 1 160 ? -10.481 -0.692 15.618 1.00 93.38 160 SER A CA 1
ATOM 1305 C C . SER A 1 160 ? -10.308 -0.723 17.136 1.00 93.38 160 SER A C 1
ATOM 1307 O O . SER A 1 160 ? -11.169 -0.214 17.852 1.00 93.38 160 SER A O 1
ATOM 1309 N N . GLY A 1 161 ? -9.155 -1.178 17.636 1.00 94.00 161 GLY A N 1
ATOM 1310 C CA . GLY A 1 161 ? -8.872 -1.201 19.073 1.00 94.00 161 GLY A CA 1
ATOM 1311 C C . GLY A 1 161 ? -8.884 0.195 19.711 1.00 94.00 161 GLY A C 1
ATOM 1312 O O . GLY A 1 161 ? -9.370 0.374 20.829 1.00 94.00 161 GLY A O 1
ATOM 1313 N N . ARG A 1 162 ? -8.410 1.229 18.999 1.00 94.12 162 ARG A N 1
ATOM 1314 C CA . ARG A 1 162 ? -8.515 2.626 19.461 1.00 94.12 162 ARG A CA 1
ATOM 1315 C C . ARG A 1 162 ? -9.964 3.097 19.557 1.00 94.12 162 ARG A C 1
ATOM 1317 O O . ARG A 1 162 ? -10.282 3.818 20.504 1.00 94.12 162 ARG A O 1
ATOM 1324 N N . ARG A 1 163 ? -10.822 2.717 18.605 1.00 93.81 163 ARG A N 1
ATOM 1325 C CA . ARG A 1 163 ? -12.258 3.046 18.633 1.00 93.81 163 ARG A CA 1
ATOM 1326 C C . ARG A 1 163 ? -12.956 2.344 19.793 1.00 93.81 163 ARG A C 1
ATOM 1328 O O . ARG A 1 163 ? -13.613 3.019 20.576 1.00 93.81 163 ARG A O 1
ATOM 1335 N N . GLU A 1 164 ? -12.716 1.049 19.977 1.00 94.50 164 GLU A N 1
ATOM 1336 C CA . GLU A 1 164 ? -13.256 0.279 21.106 1.00 94.50 164 GLU A CA 1
ATOM 1337 C C . GLU A 1 164 ? -12.838 0.875 22.458 1.00 94.50 164 GLU A C 1
ATOM 1339 O O . GLU A 1 164 ? -13.660 1.042 23.360 1.00 94.50 164 GLU A O 1
ATOM 1344 N N . LEU A 1 165 ? -11.572 1.286 22.603 1.00 94.56 165 LEU A N 1
ATOM 1345 C CA . LEU A 1 165 ? -11.101 1.944 23.822 1.00 94.56 165 LEU A CA 1
ATOM 1346 C C . LEU A 1 165 ? -11.775 3.305 24.046 1.00 94.56 165 LEU A C 1
ATOM 1348 O O . LEU A 1 165 ? -12.063 3.670 25.187 1.00 94.56 165 LEU A O 1
ATOM 1352 N N . ALA A 1 166 ? -11.998 4.079 22.981 1.00 93.88 166 ALA A N 1
ATOM 1353 C CA . ALA A 1 166 ? -12.705 5.353 23.073 1.00 93.88 166 ALA A CA 1
ATOM 1354 C C . ALA A 1 166 ? -14.164 5.152 23.513 1.00 93.88 166 ALA A C 1
ATOM 1356 O O . ALA A 1 166 ? -14.652 5.881 24.378 1.00 93.88 166 ALA A O 1
ATOM 1357 N N . GLU A 1 167 ? -14.834 4.129 22.986 1.00 93.38 167 GLU A N 1
ATOM 1358 C CA . GLU A 1 167 ? -16.187 3.745 23.393 1.00 93.38 167 GLU A CA 1
ATOM 1359 C C . GLU A 1 167 ? -16.233 3.296 24.857 1.00 93.38 167 GLU A C 1
ATOM 1361 O O . GLU A 1 167 ? -17.056 3.798 25.624 1.00 93.38 167 GLU A O 1
ATOM 1366 N N . PHE A 1 168 ? -15.305 2.436 25.283 1.00 93.94 168 PHE A N 1
ATOM 1367 C CA . PHE A 1 168 ? -15.199 1.997 26.675 1.00 93.94 168 PHE A CA 1
ATOM 1368 C C . PHE A 1 168 ? -14.970 3.172 27.636 1.00 93.94 168 PHE A C 1
ATOM 1370 O O . PHE A 1 168 ? -15.634 3.272 28.668 1.00 93.94 168 PHE A O 1
ATOM 1377 N N . LYS A 1 169 ? -14.077 4.108 27.284 1.00 93.31 169 LYS A N 1
ATOM 1378 C CA . LYS A 1 169 ? -13.847 5.329 28.073 1.00 93.31 169 LYS A CA 1
ATOM 1379 C C . LYS A 1 169 ? -15.114 6.171 28.2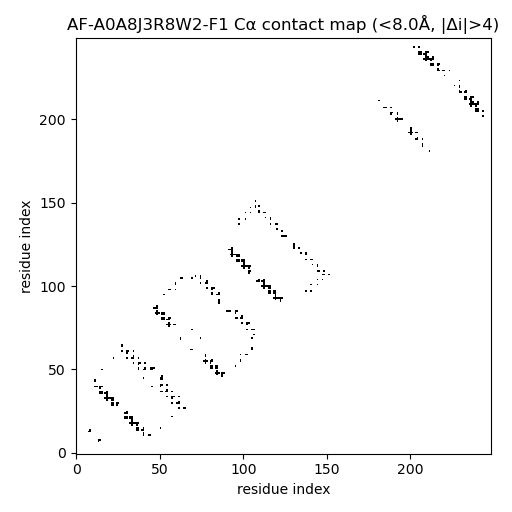03 1.00 93.31 169 LYS A C 1
ATOM 1381 O O . LYS A 1 169 ? -15.419 6.635 29.299 1.00 93.31 169 LYS A O 1
ATOM 1386 N N . ASN A 1 170 ? -15.871 6.346 27.120 1.00 90.06 170 ASN A N 1
ATOM 1387 C CA . ASN A 1 170 ? -17.135 7.083 27.160 1.00 90.06 170 ASN A CA 1
ATOM 1388 C C . ASN A 1 170 ? -18.176 6.383 28.043 1.00 90.06 170 ASN A C 1
ATOM 1390 O O . ASN A 1 170 ? -18.822 7.042 28.858 1.00 90.06 170 ASN A O 1
ATOM 1394 N N . GLN A 1 171 ? -18.295 5.056 27.945 1.00 89.50 171 GLN A N 1
ATOM 1395 C CA . GLN A 1 171 ? -19.168 4.267 28.821 1.00 89.50 171 GLN A CA 1
ATOM 1396 C C . GLN A 1 171 ? -18.766 4.409 30.297 1.00 89.50 171 GLN A C 1
ATOM 1398 O O . GLN A 1 171 ? -19.627 4.603 31.155 1.00 89.50 171 GLN A O 1
ATOM 1403 N N . GLN A 1 172 ? -17.465 4.378 30.606 1.00 90.19 172 GLN A N 1
ATOM 1404 C CA . GLN A 1 172 ? -16.966 4.598 31.966 1.00 90.19 172 GLN A CA 1
ATOM 1405 C C . GLN A 1 172 ? -17.293 6.000 32.488 1.00 90.19 172 GLN A C 1
ATOM 1407 O O . GLN A 1 172 ? -17.789 6.128 33.607 1.00 90.19 172 GLN A O 1
ATOM 1412 N N . LEU A 1 173 ? -17.068 7.049 31.690 1.00 91.62 173 LEU A N 1
ATOM 1413 C CA . LEU A 1 173 ? -17.418 8.422 32.071 1.00 91.62 173 LEU A CA 1
ATOM 1414 C C . LEU A 1 173 ? -18.923 8.574 32.319 1.00 91.62 173 LEU A C 1
ATOM 1416 O O . LEU A 1 173 ? -19.323 9.225 33.284 1.00 91.62 173 LEU A O 1
ATOM 1420 N N . GLN A 1 174 ? -19.756 7.931 31.499 1.00 86.31 174 GLN A N 1
ATOM 1421 C CA . GLN A 1 174 ? -21.204 7.923 31.684 1.00 86.31 174 GLN A CA 1
ATOM 1422 C C . GLN A 1 174 ? -21.610 7.240 32.998 1.00 86.31 174 GLN A C 1
ATOM 1424 O O . GLN A 1 174 ? -22.437 7.780 33.733 1.00 86.31 174 GLN A O 1
ATOM 1429 N N . LEU A 1 175 ? -21.005 6.094 33.330 1.00 88.38 175 LEU A N 1
ATOM 1430 C CA . LEU A 1 175 ? -21.228 5.409 34.608 1.00 88.38 175 LEU A CA 1
ATOM 1431 C C . LEU A 1 175 ? -20.799 6.277 35.799 1.00 88.38 175 LEU A C 1
ATOM 1433 O O . LEU A 1 175 ? -21.536 6.371 36.778 1.00 88.38 175 LEU A O 1
ATOM 1437 N N . MET A 1 176 ? -19.646 6.950 35.714 1.00 92.69 176 MET A N 1
ATOM 1438 C CA . MET A 1 176 ? -19.189 7.863 36.767 1.00 92.69 176 MET A CA 1
ATOM 1439 C C . MET A 1 176 ? -20.136 9.056 36.942 1.00 92.69 176 MET A C 1
ATOM 1441 O O . MET A 1 176 ? -20.468 9.402 38.074 1.00 92.69 176 MET A O 1
ATOM 1445 N N . GLY A 1 177 ? -20.613 9.652 35.845 1.00 89.50 177 GLY A N 1
ATOM 1446 C CA . GLY A 1 177 ? -21.591 10.743 35.884 1.00 89.50 177 GLY A CA 1
ATOM 1447 C C . GLY A 1 177 ? -22.926 10.315 36.496 1.00 89.50 177 GLY A C 1
ATOM 1448 O O . GLY A 1 177 ? -23.478 11.034 37.329 1.00 89.50 177 GLY A O 1
ATOM 1449 N N . LEU A 1 178 ? -23.408 9.116 36.152 1.00 87.38 178 LEU A N 1
ATOM 1450 C CA . LEU A 1 178 ? -24.609 8.535 36.752 1.00 87.38 178 LEU A CA 1
ATOM 1451 C C . LEU A 1 178 ? -24.435 8.330 38.263 1.00 87.38 178 LEU A C 1
ATOM 1453 O O . LEU A 1 178 ? -25.282 8.766 39.038 1.00 87.38 178 LEU A O 1
ATOM 1457 N N . LEU A 1 179 ? -23.333 7.703 38.690 1.00 89.25 179 LEU A N 1
ATOM 1458 C CA . LEU A 1 179 ? -23.049 7.475 40.110 1.00 89.25 179 LEU A CA 1
ATOM 1459 C C . LEU A 1 179 ? -22.937 8.794 40.881 1.00 89.25 179 LEU A C 1
ATOM 1461 O O . LEU A 1 179 ? -23.500 8.913 41.967 1.00 89.25 179 LEU A O 1
ATOM 1465 N N . ALA A 1 180 ? -22.271 9.799 40.312 1.00 92.62 180 ALA A N 1
ATOM 1466 C CA . ALA A 1 180 ? -22.166 11.121 40.917 1.00 92.62 180 ALA A CA 1
ATOM 1467 C C . ALA A 1 180 ? -23.543 11.786 41.085 1.00 92.62 180 ALA A C 1
ATOM 1469 O O . ALA A 1 180 ? -23.839 12.303 42.161 1.00 92.62 180 ALA A O 1
ATOM 1470 N N . ALA A 1 181 ? -24.406 11.726 40.064 1.00 89.25 181 ALA A N 1
ATOM 1471 C CA . ALA A 1 181 ? -25.765 12.261 40.135 1.00 89.25 181 ALA A CA 1
ATOM 1472 C C . ALA A 1 181 ? -26.615 11.545 41.199 1.00 89.25 181 ALA A C 1
ATOM 1474 O O . ALA A 1 181 ? -27.330 12.197 41.959 1.00 89.25 181 ALA A O 1
ATOM 1475 N N . VAL A 1 182 ? -26.496 10.217 41.301 1.00 87.25 182 VAL A N 1
ATOM 1476 C CA . VAL A 1 182 ? -27.179 9.416 42.328 1.00 87.25 182 VAL A CA 1
ATOM 1477 C C . VAL A 1 182 ? -26.702 9.799 43.730 1.00 87.25 182 VAL A C 1
ATOM 1479 O O . VAL A 1 182 ? -27.529 10.050 44.603 1.00 87.25 182 VAL A O 1
ATOM 1482 N N . VAL A 1 183 ? -25.388 9.883 43.957 1.00 90.19 183 VAL A N 1
ATOM 1483 C CA . VAL A 1 183 ? -24.829 10.277 45.262 1.00 90.19 183 VAL A CA 1
ATOM 1484 C C . VAL A 1 183 ? -25.255 11.699 45.632 1.00 90.19 183 VAL A C 1
ATOM 1486 O O . VAL A 1 183 ? -25.652 11.932 46.772 1.00 90.19 183 VAL A O 1
ATOM 1489 N N . ALA A 1 184 ? -25.236 12.634 44.677 1.00 90.88 184 ALA A N 1
ATOM 1490 C CA . ALA A 1 184 ? -25.694 14.005 44.889 1.00 90.88 184 ALA A CA 1
ATOM 1491 C C . ALA A 1 184 ? -27.183 14.065 45.266 1.00 90.88 184 ALA A C 1
ATOM 1493 O O . ALA A 1 184 ? -27.540 14.773 46.206 1.00 90.88 184 ALA A O 1
ATOM 1494 N N . LEU A 1 185 ? -28.036 13.287 44.588 1.00 87.69 185 LEU A N 1
ATOM 1495 C CA . LEU A 1 185 ? -29.458 13.174 44.916 1.00 87.69 185 LEU A CA 1
ATOM 1496 C C . LEU A 1 185 ? -29.650 12.633 46.339 1.00 87.69 185 LEU A C 1
ATOM 1498 O O . LEU A 1 185 ? -30.358 13.255 47.128 1.00 87.69 185 LEU A O 1
ATOM 1502 N N . ILE A 1 186 ? -28.966 11.534 46.685 1.00 87.44 186 ILE A N 1
ATOM 1503 C CA . ILE A 1 186 ? -29.012 10.915 48.020 1.00 87.44 186 ILE A CA 1
ATOM 1504 C C . ILE A 1 186 ? -28.586 11.909 49.109 1.00 87.44 186 ILE A C 1
ATOM 1506 O O . ILE A 1 186 ? -29.285 12.062 50.112 1.00 87.44 186 ILE A O 1
ATOM 1510 N N . ALA A 1 187 ? -27.473 12.616 48.905 1.00 87.06 187 ALA A N 1
ATOM 1511 C CA . ALA A 1 187 ? -26.959 13.595 49.857 1.00 87.06 187 ALA A CA 1
ATOM 1512 C C . ALA A 1 187 ? -27.909 14.793 50.032 1.00 87.06 187 ALA A C 1
ATOM 1514 O O . ALA A 1 187 ? -28.202 15.187 51.163 1.00 87.06 187 ALA A O 1
ATOM 1515 N N . ALA A 1 188 ? -28.426 15.345 48.928 1.00 87.00 188 ALA A N 1
ATOM 1516 C CA . ALA A 1 188 ? -29.343 16.482 48.953 1.00 87.00 188 ALA A CA 1
ATOM 1517 C C . ALA A 1 188 ? -30.652 16.135 49.671 1.00 87.00 188 ALA A C 1
ATOM 1519 O O . ALA A 1 188 ? -31.061 16.848 50.588 1.00 87.00 188 ALA A O 1
ATOM 1520 N N . GLY A 1 189 ? -31.286 15.014 49.321 1.00 85.44 189 GLY A N 1
ATOM 1521 C CA . GLY A 1 189 ? -32.524 14.620 49.988 1.00 85.44 189 GLY A CA 1
ATOM 1522 C C . GLY A 1 189 ? -32.329 14.191 51.436 1.00 85.44 189 GLY A C 1
ATOM 1523 O O . GLY A 1 189 ? -33.190 14.488 52.256 1.00 85.44 189 GLY A O 1
ATOM 1524 N N . GLY A 1 190 ? -31.193 13.578 51.789 1.00 84.00 190 GLY A N 1
ATOM 1525 C CA . GLY A 1 190 ? -30.853 13.297 53.188 1.00 84.00 190 GLY A CA 1
ATOM 1526 C C . GLY A 1 190 ? -30.739 14.575 54.027 1.00 84.00 190 GLY A C 1
ATOM 1527 O O . GLY A 1 190 ? -31.291 14.653 55.125 1.00 84.00 190 GLY A O 1
ATOM 1528 N N . SER A 1 191 ? -30.090 15.609 53.482 1.00 86.88 191 SER A N 1
ATOM 1529 C CA . SER A 1 191 ? -29.973 16.917 54.136 1.00 86.88 191 SER A CA 1
ATOM 1530 C C . SER A 1 191 ? -31.335 17.593 54.328 1.00 86.88 191 SER A C 1
ATOM 1532 O O . SER A 1 191 ? -31.630 18.069 55.425 1.00 86.88 191 SER A O 1
ATOM 1534 N N . ILE A 1 192 ? -32.198 17.567 53.307 1.00 85.75 192 ILE A N 1
ATOM 1535 C CA . ILE A 1 192 ? -33.557 18.130 53.380 1.00 85.75 192 ILE A CA 1
ATOM 1536 C C . ILE A 1 192 ? -34.407 17.354 54.396 1.00 85.75 192 ILE A C 1
ATOM 1538 O O . ILE A 1 192 ? -35.057 17.955 55.253 1.00 85.75 192 ILE A O 1
ATOM 1542 N N . ALA A 1 193 ? -34.358 16.021 54.361 1.00 85.06 193 ALA A N 1
ATOM 1543 C CA . ALA A 1 193 ? -35.112 15.169 55.275 1.00 85.06 193 ALA A CA 1
ATOM 1544 C C . ALA A 1 193 ? -34.715 15.393 56.744 1.00 85.06 193 ALA A C 1
ATOM 1546 O O . ALA A 1 193 ? -35.593 15.444 57.601 1.00 85.06 193 ALA A O 1
ATOM 1547 N N . SER A 1 194 ? -33.425 15.606 57.040 1.00 84.44 194 SER A N 1
ATOM 1548 C CA . SER A 1 194 ? -32.959 15.875 58.413 1.00 84.44 194 SER A CA 1
ATOM 1549 C C . SER A 1 194 ? -33.461 17.195 59.014 1.00 84.44 194 SER A C 1
ATOM 1551 O O . SER A 1 194 ? -33.483 17.338 60.233 1.00 84.44 194 SER A O 1
ATOM 1553 N N . GLN A 1 195 ? -33.875 18.149 58.176 1.00 85.69 195 GLN A N 1
ATOM 1554 C CA . GLN A 1 195 ? -34.411 19.450 58.599 1.00 85.69 195 GLN A CA 1
ATOM 1555 C C . GLN A 1 195 ? -35.949 19.469 58.620 1.00 85.69 195 GLN A C 1
ATOM 1557 O O . GLN A 1 195 ? -36.559 20.453 59.038 1.00 85.69 195 GLN A O 1
ATOM 1562 N N . SER A 1 196 ? -36.582 18.390 58.156 1.00 83.00 196 SER A N 1
ATOM 1563 C CA . SER A 1 196 ? -38.033 18.266 58.026 1.00 83.00 196 SER A CA 1
ATOM 1564 C C . SER A 1 196 ? -38.666 17.708 59.304 1.00 83.00 196 SER A C 1
ATOM 1566 O O . SER A 1 196 ? -38.010 17.053 60.115 1.00 83.00 196 SER A O 1
ATOM 1568 N N . LYS A 1 197 ? -39.979 17.906 59.478 1.00 84.75 197 LYS A N 1
ATOM 1569 C CA . LYS A 1 197 ? -40.740 17.199 60.522 1.00 84.75 197 LYS A CA 1
ATOM 1570 C C . LYS A 1 197 ? -40.657 15.681 60.285 1.00 84.75 197 LYS A C 1
ATOM 1572 O O . LYS A 1 197 ? -40.616 15.263 59.130 1.00 84.75 197 LYS A O 1
ATOM 1577 N N . PRO A 1 198 ? -40.694 14.840 61.335 1.00 76.06 198 PRO A N 1
ATOM 1578 C CA . PRO A 1 198 ? -40.453 13.401 61.200 1.00 76.06 198 PRO A CA 1
ATOM 1579 C C . PRO A 1 198 ? -41.410 12.690 60.227 1.00 76.06 198 PRO A C 1
ATOM 1581 O O . PRO A 1 198 ? -40.978 11.789 59.517 1.00 76.06 198 PRO A O 1
ATOM 1584 N N . ALA A 1 199 ? -42.674 13.118 60.128 1.00 74.94 199 ALA A N 1
ATOM 1585 C CA . ALA A 1 199 ? -43.624 12.564 59.158 1.00 74.94 199 ALA A CA 1
ATOM 1586 C C . ALA A 1 199 ? -43.271 12.931 57.700 1.00 74.94 199 ALA A C 1
ATOM 1588 O O . ALA A 1 199 ? -43.263 12.063 56.827 1.00 74.94 199 ALA A O 1
ATOM 1589 N N . ASP A 1 200 ? -42.905 14.191 57.451 1.00 79.44 200 ASP A N 1
ATOM 1590 C CA . ASP A 1 200 ? -42.546 14.685 56.115 1.00 79.44 200 ASP A CA 1
ATOM 1591 C C . ASP A 1 200 ? -41.175 14.152 55.662 1.00 79.44 200 ASP A C 1
ATOM 1593 O O . ASP A 1 200 ? -40.974 13.856 54.485 1.00 79.44 200 ASP A O 1
ATOM 1597 N N . GLY A 1 201 ? -40.240 13.963 56.601 1.00 79.62 201 GLY A N 1
ATOM 1598 C CA . GLY A 1 201 ? -38.907 13.418 56.339 1.00 79.62 201 GLY A CA 1
ATOM 1599 C C . GLY A 1 201 ? -38.932 11.963 55.859 1.00 79.62 201 GLY A C 1
ATOM 1600 O O . GLY A 1 201 ? -38.209 11.616 54.925 1.00 79.62 201 GLY A O 1
ATOM 1601 N N . VAL A 1 202 ? -39.801 11.121 56.434 1.00 80.69 202 VAL A N 1
ATOM 1602 C CA . VAL A 1 202 ? -39.985 9.728 55.982 1.00 80.69 202 VAL A CA 1
ATOM 1603 C C . VAL A 1 202 ? -40.542 9.688 54.558 1.00 80.69 202 VAL A C 1
ATOM 1605 O O . VAL A 1 202 ? -40.014 8.956 53.720 1.00 80.69 202 VAL A O 1
ATOM 1608 N N . ALA A 1 203 ? -41.544 10.521 54.252 1.00 80.50 203 ALA A N 1
ATOM 1609 C CA . ALA A 1 203 ? -42.096 10.625 52.902 1.00 80.50 203 ALA A CA 1
ATOM 1610 C C . ALA A 1 203 ? -41.030 11.075 51.882 1.00 80.50 203 ALA A C 1
ATOM 1612 O O . ALA A 1 203 ? -40.931 10.502 50.797 1.00 80.50 203 ALA A O 1
ATOM 1613 N N . LEU A 1 204 ? -40.177 12.036 52.251 1.00 80.44 204 LEU A N 1
ATOM 1614 C CA . LEU A 1 204 ? -39.071 12.521 51.419 1.00 80.44 204 LEU A CA 1
ATOM 1615 C C . LEU A 1 204 ? -38.042 11.426 51.106 1.00 80.44 204 LEU A C 1
ATOM 1617 O O . LEU A 1 204 ? -37.668 11.247 49.946 1.00 80.44 204 LEU A O 1
ATOM 1621 N N . ILE A 1 205 ? -37.619 10.657 52.115 1.00 83.56 205 ILE A N 1
ATOM 1622 C CA . ILE A 1 205 ? -36.689 9.528 51.939 1.00 83.56 205 ILE A CA 1
ATOM 1623 C C . ILE A 1 205 ? -37.299 8.455 51.027 1.00 83.56 205 ILE A C 1
ATOM 1625 O O . ILE A 1 205 ? -36.599 7.855 50.210 1.00 83.56 205 ILE A O 1
ATOM 1629 N N . GLN A 1 206 ? -38.607 8.229 51.122 1.00 82.56 206 GLN A N 1
ATOM 1630 C CA . GLN A 1 206 ? -39.292 7.214 50.330 1.00 82.56 206 GLN A CA 1
ATOM 1631 C C . GLN A 1 206 ? -39.459 7.628 48.858 1.00 82.56 206 GLN A C 1
ATOM 1633 O O . GLN A 1 206 ? -39.180 6.831 47.959 1.00 82.56 206 GLN A O 1
ATOM 1638 N N . VAL A 1 207 ? -39.801 8.896 48.597 1.00 84.44 207 VAL A N 1
ATOM 1639 C CA . VAL A 1 207 ? -39.823 9.476 47.240 1.00 84.44 207 VAL A CA 1
ATOM 1640 C C . VAL A 1 207 ? -38.429 9.438 46.608 1.00 84.44 207 VAL A C 1
ATOM 1642 O O . VAL A 1 207 ? -38.281 9.095 45.434 1.00 84.44 207 VAL A O 1
ATOM 1645 N N . MET A 1 208 ? -37.393 9.729 47.392 1.00 83.38 208 MET A N 1
ATOM 1646 C CA . MET A 1 208 ? -35.990 9.626 46.987 1.00 83.38 208 MET A CA 1
ATOM 1647 C C . MET A 1 208 ? -35.578 8.199 46.613 1.00 83.38 208 MET A C 1
ATOM 1649 O O . MET A 1 208 ? -34.998 7.974 45.553 1.00 83.38 208 MET A O 1
ATOM 1653 N N . ALA A 1 209 ? -35.906 7.217 47.454 1.00 83.50 209 ALA A N 1
ATOM 1654 C CA . ALA A 1 209 ? -35.622 5.815 47.171 1.00 83.50 209 ALA A CA 1
ATOM 1655 C C . ALA A 1 209 ? -36.317 5.355 45.878 1.00 83.50 209 ALA A C 1
ATOM 1657 O O . ALA A 1 209 ? -35.688 4.725 45.027 1.00 83.50 209 ALA A O 1
ATOM 1658 N N . GLY A 1 210 ? -37.584 5.736 45.684 1.00 85.06 210 GLY A N 1
ATOM 1659 C CA . GLY A 1 210 ? -38.326 5.444 44.457 1.00 85.06 210 GLY A CA 1
ATOM 1660 C C . GLY A 1 210 ? -37.727 6.108 43.212 1.00 85.06 210 GLY A C 1
ATOM 1661 O O . GLY A 1 210 ? -37.580 5.460 42.176 1.00 85.06 210 GLY A O 1
ATOM 1662 N N . SER A 1 211 ? -37.302 7.370 43.311 1.00 83.94 211 SER A N 1
ATOM 1663 C CA . SER A 1 211 ? -36.683 8.094 42.190 1.00 83.94 211 SER A CA 1
ATOM 1664 C C . SER A 1 211 ? -35.304 7.538 41.811 1.00 83.94 211 SER A C 1
ATOM 1666 O O . SER A 1 211 ? -35.026 7.394 40.621 1.00 83.94 211 SER A O 1
ATOM 1668 N N . VAL A 1 212 ? -34.484 7.108 42.777 1.00 84.81 212 VAL A N 1
ATOM 1669 C CA . VAL A 1 212 ? -33.228 6.384 42.499 1.00 84.81 212 VAL A CA 1
ATOM 1670 C C . VAL A 1 212 ? -33.503 5.071 41.755 1.00 84.81 212 VAL A C 1
ATOM 1672 O O . VAL A 1 212 ? -32.855 4.794 40.745 1.00 84.81 212 VAL A O 1
ATOM 1675 N N . VAL A 1 213 ? -34.494 4.282 42.190 1.00 85.81 213 VAL A N 1
ATOM 1676 C CA . VAL A 1 213 ? -34.869 3.019 41.520 1.00 85.81 213 VAL A CA 1
ATOM 1677 C C . VAL A 1 213 ? -35.337 3.262 40.084 1.00 85.81 213 VAL A C 1
ATOM 1679 O O . VAL A 1 213 ? -34.962 2.507 39.186 1.00 85.81 213 VAL A O 1
ATOM 1682 N N . ILE A 1 214 ? -36.103 4.327 39.835 1.00 85.38 214 ILE A N 1
ATOM 1683 C CA . ILE A 1 214 ? -36.537 4.706 38.483 1.00 85.38 214 ILE A CA 1
ATOM 1684 C C . ILE A 1 214 ? -35.335 5.058 37.598 1.00 85.38 214 ILE A C 1
ATOM 1686 O O . ILE A 1 214 ? -35.246 4.554 36.478 1.00 85.38 214 ILE A O 1
ATOM 1690 N N . VAL A 1 215 ? -34.392 5.866 38.096 1.00 83.06 215 VAL A N 1
ATOM 1691 C CA . VAL A 1 215 ? -33.178 6.251 37.352 1.00 83.06 215 VAL A CA 1
ATOM 1692 C C . VAL A 1 215 ? -32.336 5.021 36.994 1.00 83.06 215 VAL A C 1
ATOM 1694 O O . VAL A 1 215 ? -31.943 4.862 35.837 1.00 83.06 215 VAL A O 1
ATOM 1697 N N . PHE A 1 216 ? -32.119 4.103 37.941 1.00 81.25 216 PHE A N 1
ATOM 1698 C CA . PHE A 1 216 ? -31.403 2.851 37.672 1.00 81.25 216 PHE A CA 1
ATOM 1699 C C . PHE A 1 216 ? -32.160 1.917 36.723 1.00 81.25 216 PHE A C 1
ATOM 1701 O O . PHE A 1 216 ? -31.535 1.255 35.896 1.00 81.25 216 PHE A O 1
ATOM 1708 N N . SER A 1 217 ? -33.491 1.882 36.792 1.00 83.06 217 SER A N 1
ATOM 1709 C CA . SER A 1 217 ? -34.314 1.081 35.877 1.00 83.06 217 SER A CA 1
ATOM 1710 C C . SER A 1 217 ? -34.240 1.626 34.449 1.00 83.06 217 SER A C 1
ATOM 1712 O O . SER A 1 217 ? -33.993 0.870 33.513 1.00 83.06 217 SER A O 1
ATOM 1714 N N . ALA A 1 218 ? -34.357 2.945 34.268 1.00 79.88 218 ALA A N 1
ATOM 1715 C CA . ALA A 1 218 ? -34.195 3.592 32.966 1.00 79.88 218 ALA A CA 1
ATOM 1716 C C . ALA A 1 218 ? -32.796 3.346 32.374 1.00 79.88 218 ALA A C 1
ATOM 1718 O O . ALA A 1 218 ? -32.663 3.079 31.181 1.00 79.88 218 ALA A O 1
ATOM 1719 N N . PHE A 1 219 ? -31.756 3.353 33.210 1.00 77.19 219 PHE A N 1
ATOM 1720 C CA . PHE A 1 219 ? -30.398 3.029 32.777 1.00 77.19 219 PHE A CA 1
ATOM 1721 C C . PHE A 1 219 ? -30.228 1.543 32.422 1.00 77.19 219 PHE A C 1
ATOM 1723 O O . PHE A 1 219 ? -29.620 1.205 31.405 1.00 77.19 219 PHE A O 1
ATOM 1730 N N . SER A 1 220 ? -30.831 0.643 33.206 1.00 78.56 220 SER A N 1
ATOM 1731 C CA . SER A 1 220 ? -30.841 -0.798 32.931 1.00 78.56 220 SER A CA 1
ATOM 1732 C C . SER A 1 220 ? -31.505 -1.136 31.593 1.00 78.56 220 SER A C 1
ATOM 1734 O O . SER A 1 220 ? -31.169 -2.159 31.002 1.00 78.56 220 SER A O 1
ATOM 1736 N N . LEU A 1 221 ? -32.417 -0.300 31.093 1.00 76.75 221 LEU A N 1
ATOM 1737 C CA . LEU A 1 221 ? -33.056 -0.440 29.778 1.00 76.75 221 LEU A CA 1
ATOM 1738 C C . LEU A 1 221 ? -32.049 -0.321 28.623 1.00 76.75 221 LEU A C 1
ATOM 1740 O O . LEU A 1 221 ? -32.225 -0.962 27.592 1.00 76.75 221 LEU A O 1
ATOM 1744 N N . MET A 1 222 ? -30.969 0.439 28.819 1.00 67.50 222 MET A N 1
ATOM 1745 C CA . MET A 1 222 ? -29.911 0.640 27.824 1.00 67.50 222 MET A CA 1
ATOM 1746 C C . MET A 1 222 ? -28.940 -0.549 27.734 1.00 67.50 222 MET A C 1
ATOM 1748 O O . MET A 1 222 ? -28.275 -0.726 26.718 1.00 67.50 222 MET A O 1
ATOM 1752 N N . THR A 1 223 ? -28.846 -1.362 28.791 1.00 66.81 223 THR A N 1
ATOM 1753 C CA . THR A 1 223 ? -27.880 -2.473 28.906 1.00 66.81 223 THR A CA 1
ATOM 1754 C C . THR A 1 223 ? -28.530 -3.860 28.927 1.00 66.81 223 THR A C 1
ATOM 1756 O O . THR A 1 223 ? -27.847 -4.863 28.718 1.00 66.81 223 THR A O 1
ATOM 1759 N N . ALA A 1 224 ? -29.835 -3.967 29.189 1.00 67.19 224 ALA A N 1
ATOM 1760 C CA . ALA A 1 224 ? -30.491 -5.253 29.398 1.00 67.19 224 ALA A CA 1
ATOM 1761 C C . ALA A 1 224 ? -30.929 -5.934 28.091 1.00 67.19 224 ALA A C 1
ATOM 1763 O O . ALA A 1 224 ? -31.684 -5.386 27.296 1.00 67.19 224 ALA A O 1
ATOM 1764 N N . ARG A 1 225 ? -30.583 -7.222 27.951 1.00 60.75 225 ARG A N 1
ATOM 1765 C CA . ARG A 1 225 ? -31.151 -8.128 26.930 1.00 60.75 225 ARG A CA 1
ATOM 1766 C C . ARG A 1 225 ? -32.635 -8.466 27.148 1.00 60.75 225 ARG A C 1
ATOM 1768 O O . ARG A 1 225 ? -33.257 -9.040 26.262 1.00 60.75 225 ARG A O 1
ATOM 1775 N N . SER A 1 226 ? -33.196 -8.179 28.325 1.00 72.88 226 SER A N 1
ATOM 1776 C CA . SER A 1 226 ? -34.562 -8.560 28.705 1.00 72.88 226 SER A CA 1
ATOM 1777 C C . SER A 1 226 ? -35.343 -7.356 29.224 1.00 72.88 226 SER A C 1
ATOM 1779 O O . SER A 1 226 ? -35.161 -6.923 30.362 1.00 72.88 226 SER A O 1
ATOM 1781 N N . LEU A 1 227 ? -36.254 -6.861 28.385 1.00 77.19 227 LEU A N 1
ATOM 1782 C CA . LEU A 1 227 ? -37.126 -5.721 28.679 1.00 77.19 227 LEU A CA 1
ATOM 1783 C C . LEU A 1 227 ? -38.064 -5.979 29.872 1.00 77.19 227 LEU A C 1
ATOM 1785 O O . LEU A 1 227 ? -38.385 -5.054 30.611 1.00 77.19 227 LEU A O 1
ATOM 1789 N N . TRP A 1 228 ? -38.452 -7.237 30.116 1.00 80.00 228 TRP A N 1
ATOM 1790 C CA . TRP A 1 228 ? -39.377 -7.597 31.198 1.00 80.00 228 TRP A CA 1
ATOM 1791 C C . TRP A 1 228 ? -38.827 -7.271 32.592 1.00 80.00 228 TRP A C 1
ATOM 1793 O O . TRP A 1 228 ? -39.532 -6.709 33.427 1.00 80.00 228 TRP A O 1
ATOM 1803 N N . ARG A 1 229 ? -37.544 -7.567 32.847 1.00 76.75 229 ARG A N 1
ATOM 1804 C CA . ARG A 1 229 ? -36.917 -7.281 34.150 1.00 76.75 229 ARG A CA 1
ATOM 1805 C C . ARG A 1 229 ? -36.830 -5.782 34.425 1.00 76.75 229 ARG A C 1
ATOM 1807 O O . ARG A 1 229 ? -36.974 -5.367 35.574 1.00 76.75 229 ARG A O 1
ATOM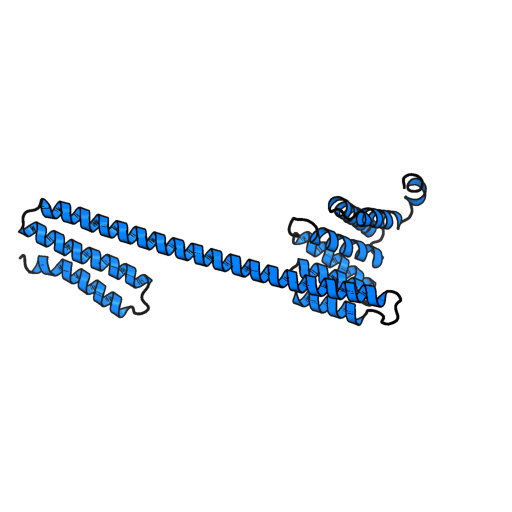 1814 N N . VAL A 1 230 ? -36.638 -4.982 33.377 1.00 81.69 230 VAL A N 1
ATOM 1815 C CA . VAL A 1 230 ? -36.579 -3.522 33.496 1.00 81.69 230 VAL A CA 1
ATOM 1816 C C . VAL A 1 230 ? -37.959 -2.932 33.783 1.00 81.69 230 VAL A C 1
ATOM 1818 O O . VAL A 1 230 ? -38.100 -2.035 34.607 1.00 81.69 230 VAL A O 1
ATOM 1821 N N . LEU A 1 231 ? -38.999 -3.489 33.165 1.00 82.62 231 LEU A N 1
ATOM 1822 C CA . LEU A 1 231 ? -40.374 -3.036 33.362 1.00 82.62 231 LEU A CA 1
ATOM 1823 C C . LEU A 1 231 ? -40.866 -3.305 34.795 1.00 82.62 231 LEU A C 1
ATOM 1825 O O . LEU A 1 231 ? -41.498 -2.446 35.406 1.00 82.62 231 LEU A O 1
ATOM 1829 N N . VAL A 1 232 ? -40.502 -4.459 35.367 1.00 83.81 232 VAL A N 1
ATOM 1830 C CA . VAL A 1 232 ? -40.804 -4.806 36.769 1.00 83.81 232 VAL A CA 1
ATOM 1831 C C . VAL A 1 232 ? -40.091 -3.874 37.753 1.00 83.81 232 VAL A C 1
ATOM 1833 O O . VAL A 1 232 ? -40.695 -3.425 38.725 1.00 83.81 232 VAL A O 1
ATOM 1836 N N . SER A 1 233 ? -38.820 -3.553 37.505 1.00 80.81 233 SER A N 1
ATOM 1837 C CA . SER A 1 233 ? -38.041 -2.659 38.375 1.00 80.81 233 SER A CA 1
ATOM 1838 C C . SER A 1 233 ? -38.513 -1.203 38.285 1.00 80.81 233 SER A C 1
ATOM 1840 O O . SER A 1 233 ? -38.632 -0.535 39.313 1.00 80.81 233 SER A O 1
ATOM 1842 N N . PHE A 1 234 ? -38.917 -0.745 37.097 1.00 84.62 234 PHE A N 1
ATOM 1843 C CA . PHE A 1 234 ? -39.549 0.563 36.916 1.00 84.62 234 PHE A CA 1
ATOM 1844 C C . PHE A 1 234 ? -40.876 0.676 37.684 1.00 84.62 234 PHE A C 1
ATOM 1846 O O . PHE A 1 234 ? -41.090 1.643 38.417 1.00 84.62 234 PHE A O 1
ATOM 1853 N N . LEU A 1 235 ? -41.744 -0.339 37.582 1.00 85.75 235 LEU A N 1
ATOM 1854 C CA . LEU A 1 235 ? -43.006 -0.401 38.330 1.00 85.75 235 LEU A CA 1
ATOM 1855 C C . LEU A 1 235 ? -42.785 -0.413 39.848 1.00 85.75 235 LEU A C 1
ATOM 1857 O O . LEU A 1 235 ? -43.517 0.259 40.573 1.00 85.75 235 LEU A O 1
ATOM 1861 N N . ALA A 1 236 ? -41.761 -1.122 40.331 1.00 84.25 236 ALA A N 1
ATOM 1862 C CA . ALA A 1 236 ? -41.396 -1.122 41.746 1.00 84.25 236 ALA A CA 1
ATOM 1863 C C . ALA A 1 236 ? -40.981 0.278 42.237 1.00 84.25 236 ALA A C 1
ATOM 1865 O O . ALA A 1 236 ? -41.395 0.694 43.319 1.00 84.25 236 ALA A O 1
ATOM 1866 N N . GLY A 1 237 ? -40.224 1.028 41.428 1.00 83.50 237 GLY A N 1
ATOM 1867 C CA . GLY A 1 237 ? -39.849 2.411 41.734 1.00 83.50 237 GLY A CA 1
ATOM 1868 C C . GLY A 1 237 ? -41.053 3.354 41.821 1.00 83.50 237 GLY A C 1
ATOM 1869 O O . GLY A 1 237 ? -41.159 4.130 42.768 1.00 83.50 237 GLY A O 1
ATOM 1870 N N . VAL A 1 238 ? -42.005 3.240 40.888 1.00 85.38 238 VAL A N 1
ATOM 1871 C CA . VAL A 1 238 ? -43.254 4.027 40.906 1.00 85.38 238 VAL A CA 1
ATOM 1872 C C . VAL A 1 238 ? -44.120 3.674 42.119 1.00 85.38 238 VAL A C 1
ATOM 1874 O O . VAL A 1 238 ? -44.623 4.571 42.795 1.00 85.38 238 VAL A O 1
ATOM 1877 N N . ALA A 1 239 ? -44.263 2.387 42.445 1.00 83.50 239 ALA A N 1
ATOM 1878 C CA . ALA A 1 239 ? -45.028 1.947 43.611 1.00 83.50 239 ALA A CA 1
ATOM 1879 C C . ALA A 1 239 ? -44.471 2.536 44.919 1.00 83.50 239 ALA A C 1
ATOM 1881 O O . ALA A 1 239 ? -45.237 3.007 45.760 1.00 83.50 239 ALA A O 1
ATOM 1882 N N . LEU A 1 240 ? -43.142 2.591 45.054 1.00 81.75 240 LEU A N 1
ATOM 1883 C CA . LEU A 1 240 ? -42.453 3.193 46.201 1.00 81.75 240 LEU A CA 1
ATOM 1884 C C . LEU A 1 240 ? -42.804 4.677 46.409 1.00 81.75 240 LEU A C 1
ATOM 1886 O O . LEU A 1 240 ? -42.872 5.121 47.552 1.00 81.75 240 LEU A O 1
ATOM 1890 N N . ILE A 1 241 ? -43.074 5.420 45.331 1.00 82.62 241 ILE A N 1
ATOM 1891 C CA . ILE A 1 241 ? -43.465 6.840 45.377 1.00 82.62 241 ILE A CA 1
ATOM 1892 C C . ILE A 1 241 ? -44.953 7.009 45.720 1.00 82.62 241 ILE A C 1
ATOM 1894 O O . ILE A 1 241 ? -45.324 7.955 46.411 1.00 82.62 241 ILE A O 1
ATOM 1898 N N . VAL A 1 242 ? -45.817 6.111 45.238 1.00 81.38 242 VAL A N 1
ATOM 1899 C CA . VAL A 1 242 ? -47.283 6.276 45.303 1.00 81.38 242 VAL A CA 1
ATOM 1900 C C . VAL A 1 242 ? -47.885 5.769 46.621 1.00 81.38 242 VAL A C 1
ATOM 1902 O O . VAL A 1 242 ? -48.829 6.368 47.136 1.00 81.38 242 VAL A O 1
ATOM 1905 N N . ILE A 1 243 ? -47.336 4.698 47.20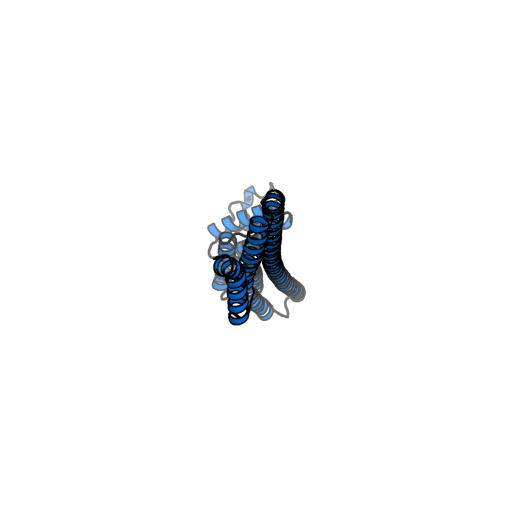1 1.00 79.62 243 ILE A N 1
ATOM 1906 C CA . ILE A 1 243 ? -47.841 4.079 48.443 1.00 79.62 243 ILE A CA 1
ATOM 1907 C C . ILE A 1 243 ? -47.937 5.068 49.631 1.00 79.62 243 ILE A C 1
ATOM 1909 O O . ILE A 1 243 ? -48.969 5.075 50.303 1.00 79.62 243 ILE A O 1
ATOM 1913 N N . PRO A 1 244 ? -46.953 5.950 49.892 1.00 68.94 244 PRO A N 1
ATOM 1914 C CA . PRO A 1 244 ? -47.010 6.893 51.018 1.00 68.94 244 PRO A CA 1
ATOM 1915 C C . PRO A 1 244 ? -48.138 7.918 50.900 1.00 68.94 244 PRO A C 1
ATOM 1917 O O . PRO A 1 244 ? -48.752 8.288 51.897 1.00 68.94 244 PRO A O 1
ATOM 1920 N N . HIS A 1 245 ? -48.442 8.361 49.678 1.00 69.88 245 HIS A 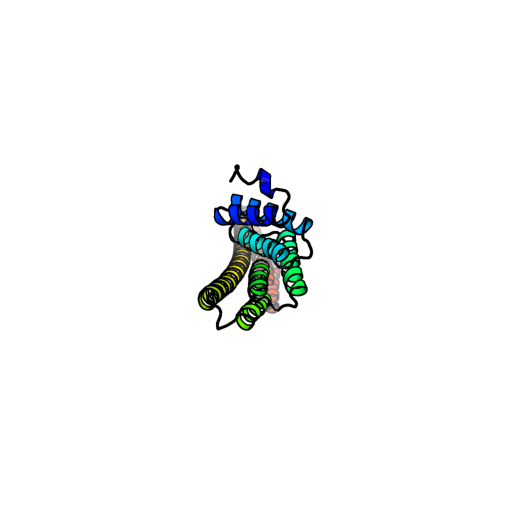N 1
ATOM 1921 C CA . HIS A 1 245 ? -49.532 9.304 49.419 1.00 69.88 245 HIS A CA 1
ATOM 1922 C C . HIS A 1 245 ? -50.923 8.668 49.515 1.00 69.88 245 HIS A C 1
ATOM 1924 O O . HIS A 1 245 ? -51.896 9.385 49.736 1.00 69.88 245 HIS A O 1
ATOM 1930 N N . LEU A 1 246 ? -51.024 7.343 49.378 1.00 64.50 246 LEU A N 1
ATOM 1931 C CA . LEU A 1 246 ? -52.270 6.600 49.584 1.00 64.50 246 LEU A CA 1
ATOM 1932 C C . LEU A 1 246 ? -52.541 6.285 51.061 1.00 64.50 246 LEU A C 1
ATOM 1934 O O . LEU A 1 246 ? -53.701 6.199 51.443 1.00 64.50 246 LEU A O 1
ATOM 1938 N N . ILE A 1 247 ? -51.495 6.115 51.876 1.00 62.25 247 ILE A N 1
ATOM 1939 C CA . ILE A 1 247 ? -51.611 5.764 53.304 1.00 62.25 247 ILE A CA 1
ATOM 1940 C C . ILE A 1 247 ? -51.712 7.015 54.198 1.00 62.25 247 ILE A C 1
ATOM 1942 O O . ILE A 1 247 ? -52.258 6.945 55.292 1.00 62.25 247 ILE A O 1
ATOM 1946 N N . GLY A 1 248 ? -51.204 8.165 53.742 1.00 54.81 248 GLY A N 1
ATOM 1947 C CA . GLY A 1 248 ? -51.244 9.438 54.475 1.00 54.81 248 GLY A CA 1
ATOM 1948 C C . GLY A 1 248 ? -52.519 10.280 54.305 1.00 54.81 248 GLY A C 1
ATOM 1949 O O . GLY A 1 248 ? -52.483 11.461 54.649 1.00 54.81 248 GLY A O 1
ATOM 1950 N N . ARG A 1 249 ? -53.604 9.724 53.746 1.00 45.78 249 ARG A N 1
ATOM 1951 C CA . ARG A 1 249 ? -54.933 10.361 53.671 1.00 45.78 249 ARG A CA 1
ATOM 1952 C C . ARG A 1 249 ? -55.890 9.781 54.700 1.00 45.78 249 ARG A C 1
ATOM 1954 O O . ARG A 1 249 ? -55.873 8.545 54.868 1.00 45.78 249 ARG A O 1
#

Mean predicted aligned error: 9.94 Å

InterPro domains:
  IPR011990 Tetratricopeptide-like helical domain superfamily [G3DSA:1.25.40.10] (2-177)
  IPR011990 Tetratricopeptide-like helical domain superfamily [SSF48452] (32-132)

Secondary structure (DSSP, 8-state):
-HHHHHHHTTSTTHHHHHHHHHHHH-SHHHHHHHHHHHHHHHHH-TT-HHHHHHHHHHHHHHHHHSSSPPPHHHHHHHHHHHHHHHHHTTT--HHHHHHHHHHHHHTT-HHHHHHHHHHHHHHS-TT-TTHHHHHHHHHHHHHHHHHHHHHHHHHHHHHHHHHHHHHHHHHHHHHHHHHHHHHHHHHHHHHHHHHS-HHHHHHHHHHHHHHHHHHHHHHHHHH-S-HHHHHHHHHHHHHHHHHHHHH--

Nearest PDB structures (foldseek):
  2pl2-assembly1_B  TM=8.135E-01  e=2.181E-02  Thermus thermophilus HB27
  5an3-assembly1_A  TM=7.412E-01  e=3.946E-02  Saccharomyces cerevisiae
  8re6-assembly1_A  TM=7.298E-01  e=1.291E-01  Homo sapiens
  8re8-assembly1_A  TM=6.506E-01  e=1.415E-01  Homo sapiens
  7e6j-assembly1_A  TM=6.463E-01  e=2.559E-01  Homo sapiens

pLDDT: mean 89.8, std 9.83, range [45.78, 98.69]

Radius of gyration: 36.11 Å; Cα contacts (8 Å, |Δi|>4): 237; chains: 1; bounding box: 88×39×89 Å

Solvent-accessible surface area (backbone atoms only — not comparable to full-atom values): 12908 Å² total; per-residue (Å²): 113,81,87,51,49,80,76,42,66,84,44,81,61,43,42,45,51,52,14,51,56,30,40,72,69,67,46,68,71,35,24,50,51,16,29,55,29,17,50,52,30,27,71,81,35,70,82,40,31,70,46,28,30,48,25,18,45,37,39,44,54,38,52,71,68,45,92,60,83,75,51,74,66,61,49,48,53,30,45,52,26,22,51,50,18,30,60,67,50,75,64,62,56,21,70,45,29,38,44,40,13,54,42,29,36,76,70,69,38,54,67,64,12,50,54,28,36,52,51,15,60,72,50,48,59,82,86,43,96,57,30,69,63,51,51,52,49,52,53,52,50,50,54,49,44,55,51,53,50,53,50,53,54,48,52,53,51,52,52,51,51,52,49,53,51,52,51,51,52,51,53,50,52,51,52,51,52,51,52,51,51,51,52,50,51,52,53,52,51,51,57,53,27,74,76,40,59,74,73,59,17,53,52,49,52,36,42,49,54,12,50,52,38,34,53,53,20,61,52,42,58,79,73,49,95,51,67,66,66,30,52,53,41,33,52,51,12,53,48,46,47,50,53,60,68,66,68,74,107

Organism: NCBI:txid795644

=== Feature glossary ===
Reading guide. The protein is described through the following features:

Foldseek 3Di. A 3Di character summarizes, for each residue, the relative orientation of the Cα frame of its nearest spatial neighbor. Because it encodes fold topology rather than chemistry, 3Di alignments detect remote structural similarity that sequence alignment misses.

Contact-map, Ramachandran, and PAE plots. Plot images: a contact map (which residues are close in 3D, as an N×N binary image), a Ramachandran scatter (backbone torsion angles, revealing secondary-structure composition at a glance), and — for AlphaFold structures — a PAE heatmap (pairwise prediction confidence).

Radius of gyration, Cα contacts, bounding box. Radius of gyration (Rg) is the root-mean-square distance of Cα atoms from their centroid — a single number for overall size and compactness. A globular domain of N residues has Rg ≈ 2.2·N^0.38 Å; an extended or disordered chain has a much larger Rg. The Cα contact count is the number of residue pairs whose Cα atoms are within 8 Å and are more than four positions apart in sequence — a standard proxy for tertiary packing density. The bounding box is the smallest axis-aligned box enclosing all Cα atoms.

Secondary structure (8-state, DSSP). Eight-state secondary structure (DSSP): H is the canonical α-helix, G the tighter 3₁₀-helix, I the wider π-helix; E/B are β-structure, T and S are turns and bends, and '-' is everything else. DSSP derives these from the pattern of main-chain N–H···O=C hydrogen bonds, not from the sequence.

B-factor. B-factor (Debye–Waller factor) reflects atomic displacement in the crystal lattice. It is an experimental observable (units Å²), not a prediction; low values mean the atom is pinned down, high values mean it moves or is heterogeneous across the crystal.

pLDDT. pLDDT is the predicted lDDT-Cα score: AlphaFold's confidence that the local environment of each residue (all inter-atomic distances within 15 Å) is correctly placed. It is a per-residue number between 0 and 100, with higher meaning more reliable.

Nearest PDB structures. Nearest PDB neighbors are the top structural matches found by Foldseek when searching this structure against the entire Protein Data Bank. Each hit reports a TM-score (0 to 1; >0.5 almost always implies the same fold) and an E-value. These are *structural* homologs — they may share no detectable sequence similarity.

Solvent-accessible surface area. Accessible surface area quantifies burial. A residue with SASA near zero is packed into the hydrophobic core; one with SASA >100 Å² sits on the surface. Computed here via the Shrake–Rupley numerical algorithm with a 1.4 Å probe.

Rendered structure images. Structure images are PyMOL renders from six orthogonal camera directions. Cartoon representation draws helices as coils and strands as arrows; sticks shows the backbone as bonds; surface shows the solvent-excluded envelope. Rainbow coloring maps sequence position to hue (blue→red, N→C); chain coloring assigns a distinct color per polypeptide.

Backbone torsions (φ/ψ). φ (phi) and ψ (psi) are the two rotatable backbone dihedrals per residue: φ is the C(i-1)–N–Cα–C torsion, ψ is the N–Cα–C–N(i+1) torsion, both in degrees on (−180°, 180°]. α-helical residues cluster near (−60°, −45°); β-strand residues near (−120°, +130°). A Ramachandran plot is simply a scatter of (φ, ψ) for every residue.

Predicted aligned error. Predicted Aligned Error (PAE) is an AlphaFold confidence matrix: entry (i, j) is the expected error in the position of residue j, in ångströms, when the prediction is superimposed on the true structure at residue i. Low PAE within a block of residues means that block is internally rigid and well-predicted; high PAE between two blocks means their relative placement is uncertain even if each block individually is confident.

mmCIF coordinates. Structure coordinates are given as an mmCIF _atom_site loop: one row per atom with element, residue name, chain id, sequence number, and x/y/z position in Å. Only the four main-chain atoms per residue are included here; side chains are omitted to keep the record compact.

InterPro / GO / CATH / organism. Database cross-references. InterPro integrates a dozen domain/family signature databases into unified entries with residue-range hits. GO terms attach function/process/location labels with evidence codes. CATH codes position the fold in a four-level structural taxonomy. Organism is the NCBI-taxonomy species name.

Secondary structure (3-state, P-SEA). SS3 is a coarse helix/strand/coil call (letters a/b/c) made by the P-SEA algorithm from inter-Cα distances and dihedrals. It is less detailed than DSSP but needs only Cα positions.

Sequence. Sequence gives the chain of amino acids in standard one-letter code (A=alanine, C=cysteine, …, Y=tyrosine), read N→C. It is the only feature that is directly encoded by the gene; all structural features are derived from the folded form of this sequence.